Protein AF-A0A482WH79-F1 (afdb_monomer_lite)

Secondary structure (DSSP, 8-state):
---------TTTTEESSPP--SSS--S--GGGTS------S--S---------------SSS-----HHHHHHHHHHHHHHHHHHHHHHHHHHHHHHHHHHHHHHHHHHHTTS-S-----SSPPGGG-------SSEEPEETTEEPPPPPTTS------TTS-TTS-SSSSSSTTSSS-------

InterPro domains:
  IPR026711 Protein male-specific lethal-1 [PTHR21656] (11-171)
  IPR029332 PEHE domain [PF15275] (44-161)
  IPR029332 PEHE domain [PS52052] (43-161)
  IPR029332 PEHE domain [SM01300] (44-161)

Organism: Laodelphax striatellus (NCBI:txid195883)

Radius of gyration: 34.32 Å; chains: 1; bounding box: 75×82×82 Å

pLDDT: mean 73.8, std 18.71, range [35.62, 98.44]

Structure (mmCIF, N/CA/C/O backbone):
data_AF-A0A482WH79-F1
#
_entry.id   AF-A0A482WH79-F1
#
loop_
_atom_site.group_PDB
_atom_site.id
_atom_site.type_symbol
_atom_site.label_atom_id
_atom_site.label_alt_id
_atom_site.label_comp_id
_atom_site.label_asym_id
_atom_site.label_entity_id
_atom_site.label_seq_id
_atom_site.pdbx_PDB_ins_code
_atom_site.Cartn_x
_atom_site.Cartn_y
_atom_site.Cartn_z
_atom_site.occupancy
_atom_site.B_iso_or_equiv
_atom_site.auth_seq_id
_atom_site.auth_comp_id
_atom_site.auth_asym_id
_atom_site.auth_atom_id
_atom_site.pdbx_PDB_model_num
ATOM 1 N N . MET A 1 1 ? -53.537 34.081 17.864 1.00 35.62 1 MET A N 1
ATOM 2 C CA . MET A 1 1 ? -52.293 33.843 17.105 1.00 35.62 1 MET A CA 1
ATOM 3 C C . MET A 1 1 ? -51.406 32.966 17.967 1.00 35.62 1 MET A C 1
ATOM 5 O O . MET A 1 1 ? -50.878 33.457 18.953 1.00 35.62 1 MET A O 1
ATOM 9 N N . HIS A 1 2 ? -51.367 31.663 17.688 1.00 36.38 2 HIS A N 1
ATOM 10 C CA . HIS A 1 2 ? -50.525 30.719 18.423 1.00 36.38 2 HIS A CA 1
ATOM 11 C C . HIS A 1 2 ? -49.253 30.481 17.613 1.00 36.38 2 HIS A C 1
ATOM 13 O O . HIS A 1 2 ? -49.300 29.906 16.531 1.00 36.38 2 HIS A O 1
ATOM 19 N N . GLU A 1 3 ? -48.136 30.979 18.133 1.00 40.16 3 GLU A N 1
ATOM 20 C CA . GLU A 1 3 ? -46.790 30.734 17.626 1.00 40.16 3 GLU A CA 1
ATOM 21 C C . GLU A 1 3 ? -46.415 29.277 17.950 1.00 40.16 3 GLU A C 1
ATOM 23 O O . GLU A 1 3 ? -46.066 28.943 19.084 1.00 40.16 3 GLU A O 1
ATOM 28 N N . THR A 1 4 ? -46.532 28.368 16.982 1.00 43.28 4 THR A N 1
ATOM 29 C CA . THR A 1 4 ? -45.994 27.009 17.116 1.00 43.28 4 THR A CA 1
ATOM 30 C C . THR A 1 4 ? -44.478 27.064 16.972 1.00 43.28 4 THR A C 1
ATOM 32 O O . THR A 1 4 ? -43.945 27.185 15.867 1.00 43.28 4 THR A O 1
ATOM 35 N N . ARG A 1 5 ? -43.784 26.970 18.109 1.00 42.00 5 ARG A N 1
ATOM 36 C CA . ARG A 1 5 ? -42.343 26.716 18.204 1.00 42.00 5 ARG A CA 1
ATOM 37 C C . ARG A 1 5 ? -42.019 25.467 17.377 1.00 42.00 5 ARG A C 1
ATOM 39 O O . ARG A 1 5 ? -42.380 24.367 17.774 1.00 42.00 5 ARG A O 1
ATOM 46 N N . ARG A 1 6 ? -41.369 25.639 16.219 1.00 42.94 6 ARG A N 1
ATOM 47 C CA . ARG A 1 6 ? -40.832 24.527 15.420 1.00 42.94 6 ARG A CA 1
ATOM 48 C C . ARG A 1 6 ? -39.847 23.748 16.289 1.00 42.94 6 ARG A C 1
ATOM 50 O O . ARG A 1 6 ? -38.748 24.232 16.557 1.00 42.94 6 ARG A O 1
ATOM 57 N N . GLU A 1 7 ? -40.241 22.561 16.732 1.00 48.84 7 GLU A N 1
ATOM 58 C CA . GLU A 1 7 ? -39.299 21.543 17.178 1.00 48.84 7 GLU A CA 1
ATOM 59 C C . GLU A 1 7 ? -38.424 21.202 15.972 1.00 48.84 7 GLU A C 1
ATOM 61 O O . GLU A 1 7 ? -38.888 20.648 14.978 1.00 48.84 7 GLU A O 1
ATOM 66 N N . GLN A 1 8 ? -37.169 21.646 15.999 1.00 51.12 8 GLN A N 1
ATOM 67 C CA . GLN A 1 8 ? -36.199 21.248 14.991 1.00 51.12 8 GLN A CA 1
ATOM 68 C C . GLN A 1 8 ? -36.038 19.728 15.097 1.00 51.12 8 GLN A C 1
ATOM 70 O O . GLN A 1 8 ? -35.686 19.212 16.156 1.00 51.12 8 GLN A O 1
ATOM 75 N N . SER A 1 9 ? -36.355 19.022 14.015 1.00 56.81 9 SER A N 1
ATOM 76 C CA . SER A 1 9 ? -36.262 17.571 13.878 1.00 56.81 9 SER A CA 1
ATOM 77 C C . SER A 1 9 ? -34.827 17.104 14.138 1.00 56.81 9 SER A C 1
ATOM 79 O O . SER A 1 9 ? -33.975 17.199 13.255 1.00 56.81 9 SER A O 1
ATOM 81 N N . LYS A 1 10 ? -34.553 16.616 15.354 1.00 60.09 10 LYS A N 1
ATOM 82 C CA . LYS A 1 10 ? -33.213 16.206 15.818 1.00 60.09 10 LYS A CA 1
ATOM 83 C C . LYS A 1 10 ? -32.644 14.972 15.098 1.00 60.09 10 LYS A C 1
ATOM 85 O O . LYS A 1 10 ? -31.450 14.698 15.206 1.00 60.09 10 LYS A O 1
ATOM 90 N N . ASP A 1 11 ? -33.470 14.291 14.305 1.00 70.12 11 ASP A N 1
ATOM 91 C CA . ASP A 1 11 ? -33.188 12.951 13.788 1.00 70.12 11 ASP A CA 1
ATOM 92 C C . ASP A 1 11 ? -33.274 12.844 12.260 1.00 70.12 11 ASP A C 1
ATOM 94 O O . ASP A 1 11 ? -33.560 11.782 11.726 1.00 70.12 11 ASP A O 1
ATOM 98 N N . ILE A 1 12 ? -32.985 13.919 11.516 1.00 81.06 12 ILE A N 1
ATOM 99 C CA . ILE A 1 12 ? -32.981 13.870 10.036 1.00 81.06 12 ILE A CA 1
ATOM 100 C C . ILE A 1 12 ? -31.940 12.893 9.458 1.00 81.06 12 ILE A C 1
ATOM 102 O O . ILE A 1 12 ? -32.063 12.447 8.323 1.00 81.06 12 ILE A O 1
ATOM 106 N N . LEU A 1 13 ? -30.905 12.569 10.239 1.00 86.12 13 LEU A N 1
ATOM 107 C CA . LEU A 1 13 ? -29.859 11.610 9.875 1.00 86.12 13 LEU A CA 1
ATOM 108 C C . LEU A 1 13 ? -30.093 10.220 10.476 1.00 86.12 13 LEU A C 1
ATOM 110 O O . LEU A 1 13 ? -29.175 9.402 10.482 1.00 86.12 13 LEU A O 1
ATOM 114 N N . LEU A 1 14 ? -31.304 9.949 10.960 1.00 88.25 14 LEU A N 1
ATOM 115 C CA . LEU A 1 14 ? -31.755 8.625 11.362 1.00 88.25 14 LEU A CA 1
ATOM 116 C C . LEU A 1 14 ? -33.023 8.259 10.577 1.00 88.25 14 LEU A C 1
ATOM 118 O O . LEU A 1 14 ? -33.814 9.118 10.198 1.00 88.25 14 LEU A O 1
ATOM 122 N N . THR A 1 15 ? -33.226 6.975 10.325 1.00 85.44 15 THR A N 1
ATOM 123 C CA . THR A 1 15 ? -34.383 6.441 9.609 1.00 85.44 15 THR A CA 1
ATOM 124 C C . THR A 1 15 ? -34.861 5.162 10.280 1.00 85.44 15 THR A C 1
ATOM 126 O O . THR A 1 15 ? -34.066 4.356 10.750 1.00 85.44 15 THR A O 1
ATOM 129 N N . ASN A 1 16 ? -36.171 4.957 10.337 1.00 84.44 16 ASN A N 1
ATOM 130 C CA . ASN A 1 16 ? -36.778 3.688 10.745 1.00 84.44 16 ASN A CA 1
ATOM 131 C C . ASN A 1 16 ? -36.981 2.729 9.557 1.00 84.44 16 ASN A C 1
ATOM 133 O O . ASN A 1 16 ? -37.528 1.644 9.727 1.00 84.44 16 ASN A O 1
ATOM 137 N N . VAL A 1 17 ? -36.569 3.137 8.354 1.00 80.94 17 VAL A N 1
ATOM 138 C CA . VAL A 1 17 ? -36.636 2.329 7.137 1.00 80.94 17 VAL A CA 1
ATOM 139 C C . VAL A 1 17 ? -35.305 1.618 6.943 1.00 80.94 17 VAL A C 1
ATOM 141 O O . VAL A 1 17 ? -34.250 2.253 6.909 1.00 80.94 17 VAL A O 1
ATOM 144 N N . GLN A 1 18 ? -35.359 0.297 6.799 1.00 78.75 18 GLN A N 1
ATOM 145 C CA . GLN A 1 18 ? -34.190 -0.516 6.497 1.00 78.75 18 GLN A CA 1
ATOM 146 C C . GLN A 1 18 ? -33.614 -0.145 5.128 1.00 78.75 18 GLN A C 1
ATOM 148 O O . GLN A 1 18 ? -34.350 0.005 4.152 1.00 78.75 18 GLN A O 1
ATOM 153 N N . TYR A 1 19 ? -32.288 -0.016 5.040 1.00 74.06 19 TYR A N 1
ATOM 154 C CA . TYR A 1 19 ? -31.640 0.085 3.737 1.00 74.06 19 TYR A CA 1
ATOM 155 C C . TYR A 1 19 ? -31.878 -1.183 2.948 1.00 74.06 19 TYR A C 1
ATOM 157 O O . TYR A 1 19 ? -31.727 -2.284 3.473 1.00 74.06 19 TYR A O 1
ATOM 165 N N . TYR A 1 20 ? -32.175 -1.020 1.667 1.00 67.94 20 TYR A N 1
ATOM 166 C CA . TYR A 1 20 ? -32.155 -2.136 0.746 1.00 67.94 20 TYR A CA 1
ATOM 167 C C . TYR A 1 20 ? -30.739 -2.721 0.710 1.00 67.94 20 TYR A C 1
ATOM 169 O O . TYR A 1 20 ? -29.809 -2.124 0.163 1.00 67.94 20 TYR A O 1
ATOM 177 N N . THR A 1 21 ? -30.567 -3.878 1.336 1.00 59.28 21 THR A N 1
ATOM 178 C CA . THR A 1 21 ? -29.340 -4.663 1.278 1.00 59.28 21 THR A CA 1
ATOM 179 C C . THR A 1 21 ? -29.609 -5.881 0.412 1.00 59.28 21 THR A C 1
ATOM 181 O O . THR A 1 21 ? -30.428 -6.721 0.763 1.00 59.28 21 THR A O 1
ATOM 184 N N . THR A 1 22 ? -28.879 -6.025 -0.696 1.00 54.88 22 THR A N 1
ATOM 185 C CA . THR A 1 22 ? -28.926 -7.225 -1.558 1.00 54.88 22 THR A CA 1
ATOM 186 C C . THR A 1 22 ? -28.347 -8.472 -0.883 1.00 54.88 22 THR A C 1
ATOM 188 O O . THR A 1 22 ? -28.256 -9.531 -1.494 1.00 54.88 22 THR A O 1
ATOM 191 N N . VAL A 1 23 ? -27.896 -8.346 0.365 1.00 51.25 23 VAL A N 1
ATOM 192 C CA . VAL A 1 23 ? -27.362 -9.432 1.177 1.00 51.25 23 VAL A CA 1
ATOM 193 C C . VAL A 1 23 ? -28.430 -9.874 2.173 1.00 51.25 23 VAL A C 1
ATOM 195 O O . VAL A 1 23 ? -28.680 -9.194 3.163 1.00 51.25 23 VAL A O 1
ATOM 198 N N . GLY A 1 24 ? -29.053 -11.021 1.891 1.00 51.12 24 GLY A N 1
ATOM 199 C CA . GLY A 1 24 ? -29.861 -11.768 2.862 1.00 51.12 24 GLY A CA 1
ATOM 200 C C . GLY A 1 24 ? -31.383 -11.713 2.712 1.00 51.12 24 GLY A C 1
ATOM 201 O O . GLY A 1 24 ? -32.052 -12.309 3.545 1.00 51.12 24 GLY A O 1
ATOM 202 N N . ASN A 1 25 ? -31.939 -11.060 1.685 1.00 49.12 25 ASN A N 1
ATOM 203 C CA . ASN A 1 25 ? -33.377 -11.133 1.403 1.00 49.12 25 ASN A CA 1
ATOM 204 C C . ASN A 1 25 ? -33.614 -12.062 0.203 1.00 49.12 25 ASN A C 1
ATOM 206 O O . ASN A 1 25 ? -33.412 -11.664 -0.941 1.00 49.12 25 ASN A O 1
ATOM 210 N N . GLU A 1 26 ? -33.983 -13.317 0.465 1.00 55.66 26 GLU A N 1
ATOM 211 C CA . GLU A 1 26 ? -34.270 -14.307 -0.588 1.00 55.66 26 GLU A CA 1
ATOM 212 C C . GLU A 1 26 ? -35.655 -14.106 -1.234 1.00 55.66 26 GLU A C 1
ATOM 214 O O . GLU A 1 26 ? -35.917 -14.671 -2.293 1.00 55.66 26 GLU A O 1
ATOM 219 N N . GLU A 1 27 ? -36.531 -13.281 -0.646 1.00 54.06 27 GLU A N 1
ATOM 220 C CA . GLU A 1 27 ? -37.962 -13.269 -0.997 1.00 54.06 27 GLU A CA 1
ATOM 221 C C . GLU A 1 27 ? -38.449 -12.063 -1.816 1.00 54.06 27 GLU A C 1
ATOM 223 O O . GLU A 1 27 ? -39.557 -12.106 -2.337 1.00 54.06 27 GLU A O 1
ATOM 228 N N . GLU A 1 28 ? -37.631 -11.032 -2.045 1.00 51.69 28 GLU A N 1
ATOM 229 C CA . GLU A 1 28 ? -37.988 -9.954 -2.983 1.00 51.69 28 GLU A CA 1
ATOM 230 C C . GLU A 1 28 ? -36.844 -9.669 -3.954 1.00 51.69 28 GLU A C 1
ATOM 232 O O . GLU A 1 28 ? -36.061 -8.726 -3.820 1.00 51.69 28 GLU A O 1
ATOM 237 N N . ASN A 1 29 ? -36.750 -10.526 -4.970 1.00 48.94 29 ASN A N 1
ATOM 238 C CA . ASN A 1 29 ? -35.902 -10.295 -6.127 1.00 48.94 29 ASN A CA 1
ATOM 239 C C . ASN A 1 29 ? -36.525 -9.171 -6.976 1.00 48.94 29 ASN A C 1
ATOM 241 O O . ASN A 1 29 ? -37.343 -9.406 -7.861 1.00 48.94 29 ASN A O 1
ATOM 245 N N . ILE A 1 30 ? -36.119 -7.922 -6.722 1.00 50.97 30 ILE A N 1
ATOM 246 C CA . ILE A 1 30 ? -36.500 -6.742 -7.531 1.00 50.97 30 ILE A CA 1
ATOM 247 C C . ILE A 1 30 ? -36.135 -6.926 -9.025 1.00 50.97 30 ILE A C 1
ATOM 249 O O . ILE A 1 30 ? -36.662 -6.235 -9.896 1.00 50.97 30 ILE A O 1
ATOM 253 N N . LEU A 1 31 ? -35.278 -7.900 -9.344 1.00 50.44 31 LEU A N 1
ATOM 254 C CA . LEU A 1 31 ? -34.952 -8.323 -10.706 1.00 50.44 31 LEU A CA 1
ATOM 255 C C . LEU A 1 31 ? -36.156 -8.821 -11.525 1.00 50.44 31 LEU A C 1
ATOM 257 O O . LEU A 1 31 ? -36.069 -8.766 -12.747 1.00 50.44 31 LEU A O 1
ATOM 261 N N . ASP A 1 32 ? -37.266 -9.231 -10.903 1.00 52.94 32 ASP A N 1
ATOM 262 C CA . ASP A 1 32 ? -38.449 -9.711 -11.638 1.00 52.94 32 ASP A CA 1
ATOM 263 C C . ASP A 1 32 ? -39.439 -8.588 -12.020 1.00 52.94 32 ASP A C 1
ATOM 265 O O . ASP A 1 32 ? -40.310 -8.792 -12.866 1.00 52.94 32 ASP A O 1
ATOM 269 N N . LEU A 1 33 ? -39.317 -7.391 -11.426 1.00 53.25 33 LEU A N 1
ATOM 270 C CA . LEU A 1 33 ? -40.192 -6.231 -11.697 1.00 53.25 33 LEU A CA 1
ATOM 271 C C . LEU A 1 33 ? -39.536 -5.156 -12.569 1.00 53.25 33 LEU A C 1
ATOM 273 O O . LEU A 1 33 ? -40.217 -4.274 -13.095 1.00 53.25 33 LEU A O 1
ATOM 277 N N . ILE A 1 34 ? -38.218 -5.215 -12.725 1.00 55.22 34 ILE A N 1
ATOM 278 C CA . ILE A 1 34 ? -37.503 -4.406 -13.704 1.00 55.22 34 ILE A CA 1
ATOM 279 C C . ILE A 1 34 ? -37.518 -5.222 -14.989 1.00 55.22 34 ILE A C 1
ATOM 281 O O . ILE A 1 34 ? -37.073 -6.363 -14.982 1.00 55.22 34 ILE A O 1
ATOM 285 N N . ASP A 1 35 ? -38.020 -4.656 -16.085 1.00 56.06 35 ASP A N 1
ATOM 286 C CA . ASP A 1 35 ? -37.818 -5.215 -17.422 1.00 56.06 35 ASP A CA 1
ATOM 287 C C . ASP A 1 35 ? -36.303 -5.214 -17.674 1.00 56.06 35 ASP A C 1
ATOM 289 O O . ASP A 1 35 ? -35.719 -4.212 -18.095 1.00 56.06 35 ASP A O 1
ATOM 293 N N . VAL A 1 36 ? -35.634 -6.288 -17.237 1.00 49.28 36 VAL A N 1
ATOM 294 C CA . VAL A 1 36 ? -34.186 -6.432 -17.301 1.00 49.28 36 VAL A CA 1
ATOM 295 C C . VAL A 1 36 ? -33.861 -6.369 -18.784 1.00 49.28 36 VAL A C 1
ATOM 297 O O . VAL A 1 36 ? -34.247 -7.288 -19.515 1.00 49.28 36 VAL A O 1
ATOM 300 N N . PRO A 1 37 ? -33.163 -5.327 -19.278 1.00 49.72 37 PRO A N 1
ATOM 301 C CA . PRO A 1 37 ? -32.693 -5.360 -20.647 1.00 49.72 37 PRO A CA 1
ATOM 302 C C . PRO A 1 37 ? -31.809 -6.589 -20.710 1.00 49.72 37 PRO A C 1
ATOM 304 O O . PRO A 1 37 ? -30.823 -6.644 -19.985 1.00 49.72 37 PRO A O 1
ATOM 307 N N . LYS A 1 38 ? -32.226 -7.598 -21.482 1.00 48.03 38 LYS A N 1
ATOM 308 C CA . LYS A 1 38 ? -31.563 -8.896 -21.613 1.00 48.03 38 LYS A CA 1
ATOM 309 C C . LYS A 1 38 ? -30.061 -8.658 -21.725 1.00 48.03 38 LYS A C 1
ATOM 311 O O . LYS A 1 38 ? -29.568 -8.286 -22.791 1.00 48.03 38 LYS A O 1
ATOM 316 N N . VAL A 1 39 ? -29.355 -8.774 -20.597 1.00 51.00 39 VAL A N 1
ATOM 317 C CA . VAL A 1 39 ? -27.934 -8.455 -20.537 1.00 51.00 39 VAL A CA 1
ATOM 318 C C . VAL A 1 39 ? -27.275 -9.653 -21.174 1.00 51.00 39 VAL A C 1
ATOM 320 O O . VAL A 1 39 ? -27.054 -10.686 -20.544 1.00 51.00 39 VAL A O 1
ATOM 323 N N . ASN A 1 40 ? -27.068 -9.544 -22.479 1.00 51.03 40 ASN A N 1
ATOM 324 C CA . ASN A 1 40 ? -26.302 -10.491 -23.254 1.00 51.03 40 ASN A CA 1
ATOM 325 C C . ASN A 1 40 ? -24.875 -10.471 -22.692 1.00 51.03 40 ASN A C 1
ATOM 327 O O . ASN A 1 40 ? -24.074 -9.671 -23.145 1.00 51.03 40 ASN A O 1
ATOM 331 N N . GLY A 1 41 ? -24.605 -11.302 -21.680 1.00 52.19 41 GLY A N 1
ATOM 332 C CA . GLY A 1 41 ? -23.283 -11.657 -21.161 1.00 52.19 41 GLY A CA 1
ATOM 333 C C . GLY A 1 41 ? -22.360 -10.503 -20.745 1.00 52.19 41 GLY A C 1
ATOM 334 O O . GLY A 1 41 ? -21.836 -9.779 -21.577 1.00 52.19 41 GLY A O 1
ATOM 335 N N . CYS A 1 42 ? -22.016 -10.466 -19.456 1.00 50.47 42 CYS A N 1
ATOM 336 C CA . CYS A 1 42 ? -20.812 -9.810 -18.925 1.00 50.47 42 CYS A CA 1
ATOM 337 C C . CYS A 1 42 ? -20.744 -8.273 -19.009 1.00 50.47 42 CYS A C 1
ATOM 339 O O . CYS A 1 42 ? -20.138 -7.709 -19.912 1.00 50.47 42 CYS A O 1
ATOM 341 N N . VAL A 1 43 ? -21.187 -7.604 -17.939 1.00 58.97 43 VAL A N 1
ATOM 342 C CA . VAL A 1 43 ? -20.653 -6.285 -17.527 1.00 58.97 43 VAL A CA 1
ATOM 343 C C . VAL A 1 43 ? -19.730 -6.482 -16.317 1.00 58.97 43 VAL A C 1
ATOM 345 O O . VAL A 1 43 ? -19.888 -5.884 -15.260 1.00 58.97 43 VAL A O 1
ATOM 348 N N . LEU A 1 44 ? -18.796 -7.420 -16.438 1.00 61.31 44 LEU A N 1
ATOM 349 C CA . LEU A 1 44 ? -17.736 -7.655 -15.465 1.00 61.31 44 LEU A CA 1
ATOM 350 C C . LEU A 1 44 ? -16.457 -7.749 -16.290 1.00 61.31 44 LE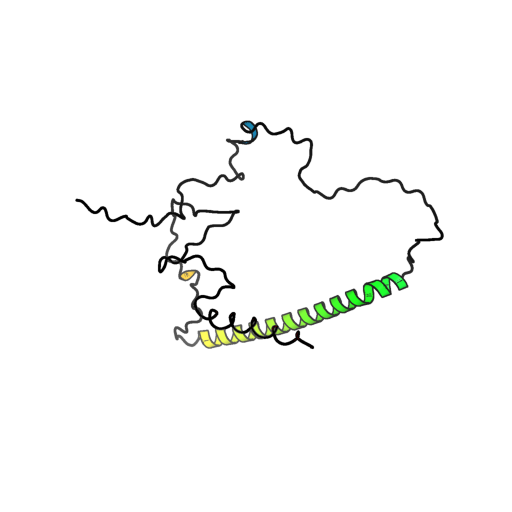U A C 1
ATOM 352 O O . LEU A 1 44 ? -16.266 -8.712 -17.031 1.00 61.31 44 LEU A O 1
ATOM 356 N N . GLU A 1 45 ? -15.633 -6.703 -16.215 1.00 73.69 45 GLU A N 1
ATOM 357 C CA . GLU A 1 45 ? -14.331 -6.595 -16.885 1.00 73.69 45 GLU A CA 1
ATOM 358 C C . GLU A 1 45 ? -13.343 -7.566 -16.222 1.00 73.69 45 GLU A C 1
ATOM 360 O O . GLU A 1 45 ? -12.438 -7.180 -15.480 1.00 73.69 45 GLU A O 1
ATOM 365 N N . VAL A 1 46 ? -13.572 -8.864 -16.419 1.00 80.06 46 VAL A N 1
ATOM 366 C CA . VAL A 1 46 ? -12.686 -9.924 -15.950 1.00 80.06 46 VAL A CA 1
ATOM 367 C C . VAL A 1 46 ? -11.656 -10.174 -17.048 1.00 80.06 46 VAL A C 1
ATOM 369 O O . VAL A 1 46 ? -12.038 -10.550 -18.161 1.00 80.06 46 VAL A O 1
ATOM 372 N N . PRO A 1 47 ? -10.350 -10.007 -16.771 1.00 88.44 47 PRO A N 1
ATOM 373 C CA . PRO A 1 47 ? -9.315 -10.367 -17.726 1.00 88.44 47 PRO A CA 1
ATOM 374 C C . PRO A 1 47 ? -9.474 -11.835 -18.134 1.00 88.44 47 PRO A C 1
ATOM 376 O O . PRO A 1 47 ? -9.472 -12.723 -17.283 1.00 88.44 47 PRO A O 1
ATOM 379 N N . CYS A 1 48 ? -9.600 -12.099 -19.433 1.00 83.62 48 CYS A N 1
ATOM 380 C CA . CYS A 1 48 ? -9.632 -13.455 -19.971 1.00 83.62 48 CYS A CA 1
ATOM 381 C C . CYS A 1 48 ? -8.411 -13.714 -20.859 1.00 83.62 48 CYS A C 1
ATOM 383 O O . CYS A 1 48 ? -7.863 -12.807 -21.490 1.00 83.62 48 CYS A O 1
ATOM 385 N N . TRP A 1 49 ? -7.979 -14.972 -20.921 1.00 89.19 49 TRP A N 1
ATOM 386 C CA . TRP A 1 49 ? -6.991 -15.434 -21.893 1.00 89.19 49 TRP A CA 1
ATOM 387 C C . TRP A 1 49 ? -7.678 -16.215 -23.014 1.00 89.19 49 TRP A C 1
ATOM 389 O O . TRP A 1 49 ? -8.742 -16.803 -22.830 1.00 89.19 49 TRP A O 1
ATOM 399 N N . ARG A 1 50 ? -7.050 -16.249 -24.193 1.00 90.88 50 ARG A N 1
ATOM 400 C CA . ARG A 1 50 ? -7.521 -17.021 -25.351 1.00 90.88 50 ARG A CA 1
ATOM 401 C C . ARG A 1 50 ? -6.371 -17.775 -25.996 1.00 90.88 50 ARG A C 1
ATOM 403 O O . ARG A 1 50 ? -5.244 -17.282 -26.023 1.00 90.88 50 ARG A O 1
ATOM 410 N N . GLN A 1 51 ? -6.667 -18.935 -26.571 1.00 91.31 51 GLN A N 1
ATOM 411 C CA . GLN A 1 51 ? -5.694 -19.667 -27.369 1.00 91.31 51 GLN A CA 1
ATOM 412 C C . GLN A 1 51 ? -5.458 -18.923 -28.688 1.00 91.31 51 GLN A C 1
ATOM 414 O O . GLN A 1 51 ? -6.386 -18.671 -29.456 1.00 91.31 51 GLN A O 1
ATOM 419 N N . ARG A 1 52 ? -4.202 -18.562 -28.947 1.00 89.38 52 ARG A N 1
ATOM 420 C CA . ARG A 1 52 ? -3.761 -17.973 -30.211 1.00 89.38 52 ARG A CA 1
ATOM 421 C C . ARG A 1 52 ? -2.586 -18.788 -30.723 1.00 89.38 52 ARG A C 1
ATOM 423 O O . ARG A 1 52 ? -1.589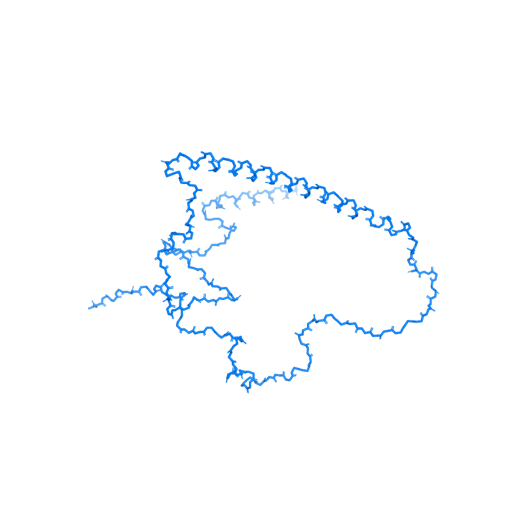 -18.939 -30.026 1.00 89.38 52 ARG A O 1
ATOM 430 N N . LEU A 1 53 ? -2.730 -19.331 -31.925 1.00 91.31 53 LEU A N 1
ATOM 431 C CA . LEU A 1 53 ? -1.654 -20.048 -32.596 1.00 91.31 53 LEU A CA 1
ATOM 432 C C . LEU A 1 53 ? -0.662 -19.027 -33.158 1.00 91.31 53 LEU A C 1
ATOM 434 O O . LEU A 1 53 ? -1.063 -18.069 -33.822 1.00 91.31 53 LEU A O 1
ATOM 438 N N . PHE A 1 54 ? 0.620 -19.233 -32.871 1.00 84.69 54 PHE A N 1
ATOM 439 C CA . PHE A 1 54 ? 1.718 -18.447 -33.419 1.00 84.69 54 PHE A CA 1
ATOM 440 C C . PHE A 1 54 ? 2.610 -19.363 -34.248 1.00 84.69 54 PHE A C 1
ATOM 442 O O . PHE A 1 54 ? 3.043 -20.413 -33.777 1.00 84.69 54 PHE A O 1
ATOM 449 N N . SER A 1 55 ? 2.885 -18.954 -35.481 1.00 87.44 55 SER A N 1
ATOM 450 C CA . SER A 1 55 ? 3.895 -19.591 -36.321 1.00 87.44 55 SER A CA 1
ATOM 451 C C . SER A 1 55 ? 5.262 -19.004 -35.976 1.00 87.44 55 SER A C 1
ATOM 453 O O . SER A 1 55 ? 5.371 -17.796 -35.771 1.00 87.44 55 SER A O 1
ATOM 455 N N . SER A 1 56 ? 6.307 -19.834 -35.918 1.00 80.25 56 SER A N 1
ATOM 456 C CA . SER A 1 56 ? 7.678 -19.334 -35.770 1.00 80.25 56 SER A CA 1
ATOM 457 C C . SER A 1 56 ? 8.042 -18.525 -37.018 1.00 80.25 56 SER A C 1
ATOM 459 O O . SER A 1 56 ? 8.157 -19.079 -38.109 1.00 80.25 56 SER A O 1
ATOM 461 N N . CYS A 1 57 ? 8.170 -17.209 -36.875 1.00 71.44 57 CYS A N 1
ATOM 462 C CA . CYS A 1 57 ? 8.656 -16.324 -37.924 1.00 71.44 57 CYS A CA 1
ATOM 463 C C . CYS A 1 57 ? 9.864 -15.555 -37.388 1.00 71.44 57 CYS A C 1
ATOM 465 O O . CYS A 1 57 ? 9.745 -14.768 -36.452 1.00 71.44 57 CYS A O 1
ATOM 467 N N . TYR A 1 58 ? 11.035 -15.806 -37.970 1.00 73.19 58 TYR A N 1
ATOM 468 C CA . TYR A 1 58 ? 12.222 -14.999 -37.722 1.00 73.19 58 TYR A CA 1
ATOM 469 C C . TYR A 1 58 ? 12.145 -13.732 -38.582 1.00 73.19 58 TYR A C 1
ATOM 471 O O . TYR A 1 58 ? 12.066 -13.827 -39.808 1.00 73.19 58 TYR A O 1
ATOM 479 N N . THR A 1 59 ? 12.154 -12.555 -37.953 1.00 73.06 59 THR A N 1
ATOM 480 C CA . THR A 1 59 ? 12.244 -11.258 -38.637 1.00 73.06 59 THR A CA 1
ATOM 481 C C . THR A 1 59 ? 13.535 -10.552 -38.232 1.00 73.06 59 THR A C 1
ATOM 483 O O . THR A 1 59 ? 13.879 -10.477 -37.052 1.00 73.06 59 THR A O 1
ATOM 486 N N . MET A 1 60 ? 14.261 -10.027 -39.223 1.00 67.00 60 MET A N 1
ATOM 487 C CA . MET A 1 60 ? 15.538 -9.327 -39.012 1.00 67.00 60 MET A 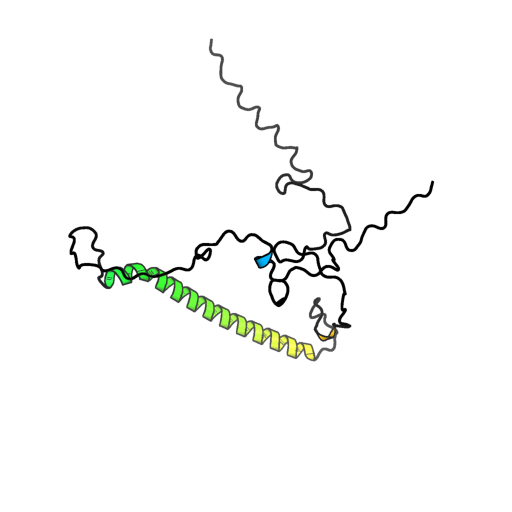CA 1
ATOM 488 C C . MET A 1 60 ? 15.384 -8.021 -38.218 1.00 67.00 60 MET A C 1
ATOM 490 O O . MET A 1 60 ? 16.333 -7.566 -37.588 1.00 67.00 60 MET A O 1
ATOM 494 N N . GLU A 1 61 ? 14.186 -7.437 -38.218 1.00 76.81 61 GLU A N 1
ATOM 495 C CA . GLU A 1 61 ? 13.841 -6.237 -37.461 1.00 76.81 61 GLU A CA 1
ATOM 496 C C . GLU A 1 61 ? 12.843 -6.581 -36.346 1.00 76.81 61 GLU A C 1
ATOM 498 O O . GLU A 1 61 ? 11.957 -7.421 -36.523 1.00 76.81 61 GLU A O 1
ATOM 503 N N . GLY A 1 62 ? 12.996 -5.936 -35.186 1.00 74.31 62 GLY A N 1
ATOM 504 C CA . GLY A 1 62 ? 12.058 -6.050 -34.063 1.00 74.31 62 GLY A CA 1
ATOM 505 C C . GLY A 1 62 ? 12.270 -7.237 -33.117 1.00 74.31 62 GLY A C 1
ATOM 506 O O . GLY A 1 62 ? 11.531 -7.354 -32.143 1.00 74.31 62 GLY A O 1
ATOM 507 N N . THR A 1 63 ? 13.276 -8.088 -33.344 1.00 81.69 63 THR A N 1
ATOM 508 C CA . THR A 1 63 ? 13.624 -9.147 -32.384 1.00 81.69 63 THR A CA 1
ATOM 509 C C . THR A 1 63 ? 14.331 -8.527 -31.179 1.00 81.69 63 THR A C 1
ATOM 511 O O . THR A 1 63 ? 15.425 -7.973 -31.302 1.00 81.69 63 THR A O 1
ATOM 514 N N . GLU A 1 64 ? 13.702 -8.592 -30.005 1.00 88.69 64 GLU A N 1
ATOM 515 C CA . GLU A 1 64 ? 14.338 -8.143 -28.771 1.00 88.69 64 GLU A CA 1
ATOM 516 C C . GLU A 1 64 ? 15.517 -9.049 -28.398 1.00 88.69 64 GLU A C 1
ATOM 518 O O . GLU A 1 64 ? 15.519 -10.255 -28.649 1.00 88.69 64 GLU A O 1
ATOM 523 N N . ASN A 1 65 ? 16.546 -8.465 -27.787 1.00 88.50 65 ASN A N 1
ATOM 524 C CA . ASN A 1 65 ? 17.663 -9.249 -27.290 1.00 88.50 65 ASN A CA 1
ATOM 525 C C . ASN A 1 65 ? 17.249 -9.963 -25.994 1.00 88.50 65 ASN A C 1
ATOM 527 O O . ASN A 1 65 ? 17.034 -9.322 -24.963 1.00 88.50 65 ASN A O 1
ATOM 531 N N . LEU A 1 66 ? 17.160 -11.291 -26.070 1.00 90.56 66 LEU A N 1
ATOM 532 C CA . LEU A 1 66 ? 16.791 -12.177 -24.966 1.00 90.56 66 LEU A CA 1
ATOM 533 C C . LEU A 1 66 ? 18.001 -12.671 -24.155 1.00 90.56 66 LEU A C 1
ATOM 535 O O . LEU A 1 66 ? 17.865 -13.601 -23.362 1.00 90.56 66 LEU A O 1
ATOM 539 N N . SER A 1 67 ? 19.190 -12.087 -24.346 1.00 94.31 67 SER A N 1
ATOM 540 C CA . SER A 1 67 ? 20.362 -12.464 -23.562 1.00 94.31 67 SER A CA 1
ATOM 541 C C . SER A 1 67 ? 20.205 -12.078 -22.093 1.00 94.31 67 SER A C 1
ATOM 543 O O . SER A 1 67 ? 19.617 -11.056 -21.730 1.00 94.31 67 SER A O 1
ATOM 545 N N . GLU A 1 68 ? 20.786 -12.901 -21.231 1.00 94.50 68 GLU A N 1
ATOM 546 C CA . GLU A 1 68 ? 20.715 -12.749 -19.785 1.00 94.50 68 GLU A CA 1
ATOM 547 C C . GLU A 1 68 ? 21.253 -11.385 -19.304 1.00 94.50 68 GLU A C 1
ATOM 549 O O . GLU A 1 68 ? 20.666 -10.757 -18.422 1.00 94.50 68 GLU A O 1
ATOM 554 N N . ASP A 1 69 ? 22.292 -10.845 -19.947 1.00 96.25 69 ASP A N 1
ATOM 555 C CA . ASP A 1 69 ? 22.848 -9.520 -19.638 1.00 96.25 69 ASP A CA 1
ATOM 556 C C . ASP A 1 69 ? 21.841 -8.373 -19.814 1.00 96.25 69 ASP A C 1
ATOM 558 O O . ASP A 1 69 ? 21.888 -7.376 -19.084 1.00 96.25 69 ASP A O 1
ATOM 562 N N . VAL A 1 70 ? 20.929 -8.481 -20.786 1.00 95.75 70 VAL A N 1
ATOM 563 C CA . VAL A 1 70 ? 19.904 -7.456 -21.035 1.00 95.75 70 VAL A CA 1
ATOM 564 C C . VAL A 1 70 ? 18.894 -7.435 -19.894 1.00 95.75 70 VAL A C 1
ATOM 566 O O . VAL A 1 70 ? 18.548 -6.358 -19.401 1.00 95.75 70 VAL A O 1
ATOM 569 N N . PHE A 1 71 ? 18.470 -8.609 -19.420 1.00 96.50 71 PHE A N 1
ATOM 570 C CA . PHE A 1 71 ? 17.589 -8.723 -18.258 1.00 96.50 71 PHE A CA 1
ATOM 571 C C . PHE A 1 71 ? 18.275 -8.246 -16.978 1.00 96.50 71 PHE A C 1
ATOM 573 O O . PHE A 1 71 ? 17.680 -7.467 -16.232 1.00 96.50 71 PHE A O 1
ATOM 580 N N . HIS A 1 72 ? 19.542 -8.614 -16.766 1.00 96.75 72 HIS A N 1
ATOM 581 C CA . HIS A 1 72 ? 20.332 -8.119 -15.638 1.00 96.75 72 HIS A CA 1
ATOM 582 C C . HIS A 1 72 ? 20.392 -6.592 -15.615 1.00 96.75 72 HIS A C 1
ATOM 584 O O . HIS A 1 72 ? 20.074 -5.976 -14.598 1.00 96.75 72 HIS A O 1
ATOM 590 N N . LYS A 1 73 ? 20.720 -5.953 -16.744 1.00 96.56 73 LYS A N 1
ATOM 591 C CA . LYS A 1 73 ? 20.761 -4.484 -16.841 1.00 96.56 73 LYS A CA 1
ATOM 592 C C . LYS A 1 73 ? 19.394 -3.848 -16.598 1.00 96.56 73 LYS A C 1
ATOM 594 O O . LYS A 1 73 ? 19.312 -2.843 -15.892 1.00 96.56 73 LYS A O 1
ATOM 599 N N . ARG A 1 74 ? 18.324 -4.432 -17.148 1.00 96.44 74 ARG A N 1
ATOM 600 C CA . ARG A 1 74 ? 16.947 -3.942 -16.972 1.00 96.44 74 ARG A CA 1
ATOM 601 C C . ARG A 1 74 ? 16.499 -4.018 -15.508 1.00 96.44 74 ARG A C 1
ATOM 603 O O . ARG A 1 74 ? 15.815 -3.112 -15.039 1.00 96.44 74 ARG A O 1
ATOM 610 N N . HIS A 1 75 ? 16.892 -5.068 -14.786 1.00 98.06 75 HIS A N 1
ATOM 611 C CA . HIS A 1 75 ? 16.426 -5.332 -13.420 1.00 98.06 75 HIS A CA 1
ATOM 612 C C . HIS A 1 75 ? 17.365 -4.835 -12.311 1.00 98.06 75 HIS A C 1
ATOM 614 O O . HIS A 1 75 ? 16.904 -4.667 -11.183 1.00 98.06 75 HIS A O 1
ATOM 620 N N . ALA A 1 76 ? 18.630 -4.520 -12.606 1.00 97.75 76 ALA A N 1
ATOM 621 C CA . ALA A 1 76 ? 19.633 -4.149 -11.600 1.00 97.75 76 ALA A CA 1
ATOM 622 C C . ALA A 1 76 ? 19.169 -3.031 -10.649 1.00 97.75 76 ALA A C 1
ATOM 624 O O . ALA A 1 76 ? 19.352 -3.117 -9.435 1.00 97.75 76 ALA A O 1
ATOM 625 N N . ARG A 1 77 ? 18.524 -1.983 -11.180 1.00 97.94 77 ARG A N 1
ATOM 626 C CA . ARG A 1 77 ? 18.018 -0.875 -10.355 1.00 97.94 77 ARG A CA 1
ATOM 627 C C . ARG A 1 77 ? 16.896 -1.322 -9.414 1.00 97.94 77 ARG A C 1
ATOM 629 O O . ARG A 1 77 ? 16.934 -0.988 -8.233 1.00 97.94 77 ARG A O 1
ATOM 636 N N . LEU A 1 78 ? 15.922 -2.074 -9.929 1.00 97.88 78 LEU A N 1
ATOM 637 C CA . LEU A 1 78 ? 14.776 -2.555 -9.150 1.00 97.88 78 LEU A CA 1
ATOM 638 C C . LEU A 1 78 ? 15.237 -3.475 -8.019 1.00 97.88 78 LEU A C 1
ATOM 640 O O . LEU A 1 78 ? 14.805 -3.321 -6.877 1.00 97.88 78 LEU A O 1
ATOM 644 N N . GLU A 1 79 ? 16.184 -4.360 -8.318 1.00 98.06 79 GLU A N 1
ATOM 645 C CA . GLU A 1 79 ? 16.784 -5.252 -7.334 1.00 98.06 79 GLU A CA 1
ATOM 646 C C . GLU A 1 79 ? 17.500 -4.474 -6.216 1.00 98.06 79 GLU A C 1
ATOM 648 O O . GLU A 1 79 ? 17.317 -4.761 -5.028 1.00 98.06 79 GLU A O 1
ATOM 653 N N . ILE A 1 80 ? 18.303 -3.464 -6.569 1.00 98.00 80 ILE A N 1
ATOM 654 C CA . ILE A 1 80 ? 18.992 -2.609 -5.590 1.00 98.00 80 ILE A CA 1
ATOM 655 C C . ILE A 1 80 ? 17.980 -1.869 -4.709 1.00 98.00 80 ILE A C 1
ATOM 657 O O . ILE A 1 80 ? 18.153 -1.829 -3.484 1.00 98.00 80 ILE A O 1
ATOM 661 N N . ASP A 1 81 ? 16.925 -1.316 -5.305 1.00 98.25 81 ASP A N 1
ATOM 662 C CA . ASP A 1 81 ? 15.885 -0.583 -4.584 1.00 98.25 81 ASP A CA 1
ATOM 663 C C . ASP A 1 81 ? 15.125 -1.495 -3.609 1.00 98.25 81 ASP A C 1
ATOM 665 O O . ASP A 1 81 ? 14.890 -1.114 -2.457 1.00 98.25 81 ASP A O 1
ATOM 669 N N . GLU A 1 82 ? 14.804 -2.726 -4.010 1.00 98.38 82 GLU A N 1
ATOM 670 C CA . GLU A 1 82 ? 14.214 -3.730 -3.119 1.00 98.38 82 GLU A CA 1
ATOM 671 C C . GLU A 1 82 ? 15.158 -4.133 -1.985 1.00 98.38 82 GLU A C 1
ATOM 673 O O . GLU A 1 82 ? 14.747 -4.170 -0.821 1.00 98.38 82 GLU A O 1
ATOM 678 N N . ARG A 1 83 ? 16.439 -4.390 -2.284 1.00 98.19 83 ARG A N 1
ATOM 679 C CA . ARG A 1 83 ? 17.454 -4.699 -1.261 1.00 98.19 83 ARG A CA 1
ATOM 680 C C . ARG A 1 83 ? 17.604 -3.549 -0.261 1.00 98.19 83 ARG A C 1
ATOM 682 O O . ARG A 1 83 ? 17.767 -3.795 0.936 1.00 98.19 83 ARG A O 1
ATOM 689 N N . ARG A 1 84 ? 17.543 -2.294 -0.722 1.00 98.31 84 ARG A N 1
ATOM 690 C CA . ARG A 1 84 ? 17.591 -1.104 0.141 1.00 98.31 84 ARG A CA 1
ATOM 691 C C . ARG A 1 84 ? 16.353 -1.007 1.030 1.00 98.31 84 ARG A C 1
ATOM 693 O O . ARG A 1 84 ? 16.518 -0.821 2.235 1.00 98.31 84 ARG A O 1
ATOM 700 N N . ARG A 1 85 ? 15.151 -1.182 0.468 1.00 98.38 85 ARG A N 1
ATOM 701 C CA . ARG A 1 85 ? 13.889 -1.201 1.230 1.00 98.38 85 ARG A CA 1
ATOM 702 C C . ARG A 1 85 ? 13.900 -2.284 2.308 1.00 98.38 85 ARG A C 1
ATOM 704 O O . ARG A 1 85 ? 13.690 -1.968 3.472 1.00 98.38 85 ARG A O 1
ATOM 711 N N . LYS A 1 86 ? 14.305 -3.512 1.964 1.00 98.44 86 LYS A N 1
ATOM 712 C CA . LYS A 1 86 ? 14.436 -4.620 2.929 1.00 98.44 86 LYS A CA 1
ATOM 713 C C . LYS A 1 86 ? 15.356 -4.277 4.105 1.00 98.44 86 LYS A C 1
ATOM 715 O O . LYS A 1 86 ? 15.010 -4.547 5.250 1.00 98.44 86 LYS A O 1
ATOM 720 N N . ARG A 1 87 ? 16.520 -3.663 3.852 1.00 98.25 87 ARG A N 1
ATOM 721 C CA . ARG A 1 87 ? 17.431 -3.227 4.931 1.00 98.25 87 ARG A CA 1
ATOM 722 C C . ARG A 1 87 ? 16.800 -2.160 5.825 1.00 98.25 87 ARG A C 1
ATOM 724 O O . ARG A 1 87 ? 16.927 -2.246 7.044 1.00 98.25 87 ARG A O 1
ATOM 731 N N . TRP A 1 88 ? 16.117 -1.191 5.221 1.00 98.19 88 TRP A N 1
ATOM 732 C CA . TRP A 1 88 ? 15.432 -0.119 5.939 1.00 98.19 88 TRP A CA 1
ATOM 733 C C . TRP A 1 88 ? 14.317 -0.654 6.844 1.00 98.19 88 TRP A C 1
ATOM 735 O O . TRP A 1 88 ? 14.242 -0.288 8.015 1.00 98.19 88 TRP A O 1
ATOM 745 N N . ASP A 1 89 ? 13.504 -1.579 6.335 1.00 98.12 89 ASP A N 1
ATOM 746 C CA . ASP A 1 89 ? 12.421 -2.196 7.103 1.00 98.12 89 ASP A CA 1
ATOM 747 C C . ASP A 1 89 ? 12.965 -3.035 8.264 1.00 98.12 89 ASP A C 1
ATOM 749 O O . ASP A 1 89 ? 12.472 -2.930 9.386 1.00 98.12 89 ASP A O 1
ATOM 753 N N . VAL A 1 90 ? 14.038 -3.805 8.044 1.00 98.25 90 VAL A N 1
ATOM 754 C CA . VAL A 1 90 ? 14.706 -4.560 9.120 1.00 98.25 90 VAL A CA 1
ATOM 755 C C . VAL A 1 90 ? 15.223 -3.629 10.216 1.00 98.25 90 VAL A C 1
ATOM 757 O O . VAL A 1 90 ? 15.069 -3.938 11.400 1.00 98.25 90 VAL A O 1
ATOM 760 N N . GLN A 1 91 ? 15.826 -2.498 9.848 1.00 97.75 91 GLN A N 1
ATOM 761 C CA . GLN A 1 91 ? 16.287 -1.506 10.815 1.00 97.75 91 GLN A CA 1
ATOM 762 C C . GLN A 1 91 ? 15.111 -0.921 11.605 1.00 97.75 91 GLN A C 1
ATOM 764 O O . GLN A 1 91 ? 15.123 -0.963 12.835 1.00 97.75 91 GLN A O 1
ATOM 769 N N . ARG A 1 92 ? 14.059 -0.480 10.909 1.00 98.19 92 ARG A N 1
ATOM 770 C CA . ARG A 1 92 ? 12.852 0.075 11.530 1.00 98.19 92 ARG A CA 1
ATOM 771 C C . ARG A 1 92 ? 12.207 -0.908 12.508 1.00 98.19 92 ARG A C 1
ATOM 773 O O . ARG A 1 92 ? 11.859 -0.514 13.615 1.00 98.19 92 ARG A O 1
ATOM 780 N N . ILE A 1 93 ? 12.090 -2.186 12.142 1.00 97.56 93 ILE A N 1
ATOM 781 C CA . ILE A 1 93 ? 11.530 -3.225 13.023 1.00 97.56 93 ILE A CA 1
ATOM 782 C C . ILE A 1 93 ? 12.388 -3.396 14.285 1.00 97.56 93 ILE A C 1
ATOM 784 O O . ILE A 1 93 ? 11.850 -3.561 15.381 1.00 97.56 93 ILE A O 1
ATOM 788 N N . ARG A 1 94 ? 13.721 -3.357 14.168 1.00 98.19 94 ARG A N 1
ATOM 789 C CA . ARG A 1 94 ? 14.621 -3.445 15.333 1.00 98.19 94 ARG A CA 1
ATOM 790 C C . ARG A 1 94 ? 14.451 -2.247 16.264 1.00 98.19 94 ARG A C 1
ATOM 792 O O . ARG A 1 94 ? 14.333 -2.446 17.471 1.00 98.19 94 ARG A O 1
ATOM 799 N N . GLU A 1 95 ? 14.402 -1.042 15.707 1.00 97.81 95 GLU A N 1
ATOM 800 C CA . GLU A 1 95 ? 14.195 0.200 16.461 1.00 97.81 95 GLU A CA 1
ATOM 801 C C . GLU A 1 95 ? 12.827 0.206 17.158 1.00 97.81 95 GLU A C 1
ATOM 803 O O . GLU A 1 95 ? 12.746 0.468 18.358 1.00 97.81 95 GLU A O 1
ATOM 808 N N . GLN A 1 96 ? 11.762 -0.183 16.449 1.00 96.81 96 GLN A N 1
ATOM 809 C CA . GLN A 1 96 ? 10.416 -0.306 17.015 1.00 96.81 96 GLN A CA 1
ATOM 810 C C . GLN A 1 96 ? 10.376 -1.286 18.191 1.00 96.81 96 GLN A C 1
ATOM 812 O O . GLN A 1 96 ? 9.846 -0.942 19.244 1.00 96.81 96 GLN A O 1
ATOM 817 N N . ARG A 1 97 ? 11.000 -2.465 18.061 1.00 97.44 97 ARG A N 1
ATOM 818 C CA . ARG A 1 97 ? 11.084 -3.450 19.155 1.00 97.44 97 ARG A CA 1
ATOM 819 C C . ARG A 1 97 ? 11.862 -2.927 20.361 1.00 97.44 97 ARG A C 1
ATOM 821 O O . ARG A 1 97 ? 11.508 -3.231 21.498 1.00 97.44 97 ARG A O 1
ATOM 828 N N . GLN A 1 98 ? 12.936 -2.166 20.139 1.00 96.81 98 GLN A N 1
ATOM 829 C CA . GLN A 1 98 ? 13.685 -1.547 21.236 1.00 96.81 98 GLN A CA 1
ATOM 830 C C . GLN A 1 98 ? 12.841 -0.495 21.964 1.00 96.81 98 GLN A C 1
ATOM 832 O O . GLN A 1 98 ? 12.774 -0.529 23.192 1.00 96.81 98 GLN A O 1
ATOM 837 N 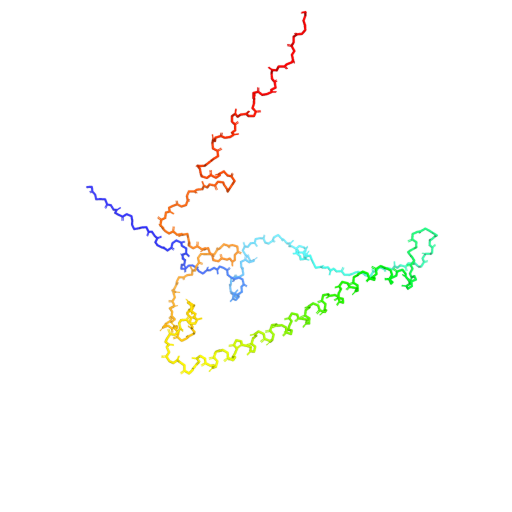N . LEU A 1 99 ? 12.157 0.381 21.224 1.00 95.88 99 LEU A N 1
ATOM 838 C CA . LEU A 1 99 ? 11.261 1.395 21.788 1.00 95.88 99 LEU A CA 1
ATOM 839 C C . LEU A 1 99 ? 10.093 0.768 22.555 1.00 95.88 99 LEU A C 1
ATOM 841 O O . LEU A 1 99 ? 9.780 1.198 23.662 1.00 95.88 99 LEU A O 1
ATOM 845 N N . GLU A 1 100 ? 9.475 -0.274 22.005 1.00 94.69 100 GLU A N 1
ATOM 846 C CA . GLU A 1 100 ? 8.397 -1.013 22.663 1.00 94.69 100 GLU A CA 1
ATOM 847 C C . GLU A 1 100 ? 8.871 -1.657 23.973 1.00 94.69 100 GLU A C 1
ATOM 849 O O . GLU A 1 100 ? 8.222 -1.512 25.009 1.00 94.69 100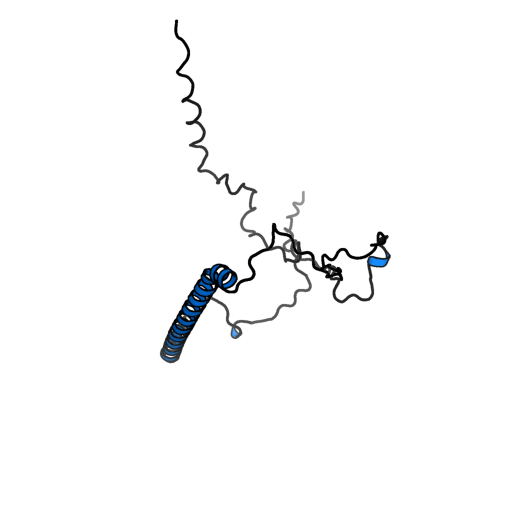 GLU A O 1
ATOM 854 N N . LYS A 1 101 ? 10.054 -2.284 23.967 1.00 95.25 101 LYS A N 1
ATOM 855 C CA . LYS A 1 101 ? 10.655 -2.870 25.173 1.00 95.25 101 LYS A CA 1
ATOM 856 C C . LYS A 1 101 ? 10.977 -1.818 26.239 1.00 95.25 101 LYS A C 1
ATOM 858 O O . LYS A 1 101 ? 10.849 -2.109 27.429 1.00 95.25 101 LYS A O 1
ATOM 863 N N . LEU A 1 102 ? 11.409 -0.620 25.839 1.00 93.25 102 LEU A N 1
ATOM 864 C CA . LEU A 1 102 ? 11.637 0.496 26.763 1.00 93.25 102 LEU A CA 1
ATOM 865 C C . LEU A 1 102 ? 10.317 0.987 27.370 1.00 93.25 102 LEU A C 1
ATOM 867 O O . LEU A 1 102 ? 10.216 1.041 28.593 1.00 93.25 102 LEU A O 1
ATOM 871 N N . ARG A 1 103 ? 9.285 1.212 26.548 1.00 90.44 103 ARG A N 1
ATOM 872 C CA . ARG A 1 103 ? 7.934 1.580 27.015 1.00 90.44 103 ARG A CA 1
ATOM 873 C C . ARG A 1 103 ? 7.339 0.537 27.961 1.00 90.44 103 ARG A C 1
ATOM 875 O O . ARG A 1 103 ? 6.684 0.886 28.933 1.00 90.44 103 ARG A O 1
ATOM 882 N N . GLN A 1 104 ? 7.571 -0.753 27.713 1.00 89.19 104 GLN A N 1
ATOM 883 C CA . GLN A 1 104 ? 7.099 -1.814 28.608 1.00 89.19 104 GLN A CA 1
ATOM 884 C C . GLN A 1 104 ? 7.794 -1.774 29.980 1.00 89.19 104 GLN A C 1
ATOM 886 O O . GLN A 1 104 ? 7.161 -2.060 30.994 1.00 89.19 104 GLN A O 1
ATOM 891 N N . ARG A 1 105 ? 9.087 -1.423 30.030 1.00 88.50 105 ARG A N 1
ATOM 892 C CA . ARG A 1 105 ? 9.821 -1.254 31.297 1.00 88.50 105 ARG A CA 1
ATOM 893 C C . ARG A 1 105 ? 9.328 -0.043 32.074 1.00 88.50 105 ARG A C 1
ATOM 895 O O . ARG A 1 105 ? 9.125 -0.172 33.271 1.00 88.50 105 ARG A O 1
ATOM 902 N N . GLU A 1 106 ? 9.121 1.078 31.392 1.00 86.88 106 GLU A N 1
ATOM 903 C CA . GLU A 1 106 ? 8.528 2.289 31.967 1.00 86.88 106 GLU A CA 1
ATOM 904 C C . GLU A 1 106 ? 7.154 1.984 32.568 1.00 86.88 106 GLU A C 1
ATOM 906 O O . GLU A 1 106 ? 6.970 2.161 33.762 1.00 86.88 106 GLU A O 1
ATOM 911 N N . ARG A 1 107 ? 6.244 1.366 31.801 1.00 80.12 107 ARG A N 1
ATOM 912 C CA . ARG A 1 107 ? 4.922 0.951 32.305 1.00 80.12 107 ARG A CA 1
ATOM 913 C C . ARG A 1 107 ? 5.002 0.050 33.536 1.00 80.12 107 ARG A C 1
ATOM 915 O O . ARG A 1 107 ? 4.213 0.210 34.452 1.00 80.12 107 ARG A O 1
ATOM 922 N N . ARG A 1 108 ? 5.940 -0.904 33.574 1.00 79.00 108 ARG A N 1
ATOM 923 C CA . ARG A 1 108 ? 6.114 -1.788 34.739 1.00 79.00 108 ARG A CA 1
ATOM 924 C C . ARG A 1 108 ? 6.682 -1.053 35.953 1.00 79.00 108 ARG A C 1
ATOM 926 O O . ARG A 1 108 ? 6.341 -1.413 37.071 1.00 79.00 108 ARG A O 1
ATOM 933 N N . ASN A 1 109 ? 7.568 -0.086 35.736 1.00 74.94 109 ASN A N 1
ATOM 934 C CA . ASN A 1 109 ? 8.132 0.717 36.815 1.00 74.94 109 ASN A CA 1
ATOM 935 C C . ASN A 1 109 ? 7.089 1.702 37.367 1.00 74.94 109 ASN A C 1
ATOM 937 O O . ASN A 1 109 ? 7.013 1.858 38.578 1.00 74.94 109 ASN A O 1
ATOM 941 N N . ASN A 1 110 ? 6.255 2.284 36.501 1.00 64.88 110 ASN A N 1
ATOM 942 C CA . ASN A 1 110 ? 5.186 3.201 36.895 1.00 64.88 110 ASN A CA 1
ATOM 943 C C . ASN A 1 110 ? 3.968 2.469 37.487 1.00 64.88 110 ASN A C 1
ATOM 945 O O . ASN A 1 110 ? 3.250 3.042 38.287 1.00 64.88 110 ASN A O 1
ATOM 949 N N . ALA A 1 111 ? 3.768 1.176 37.195 1.00 59.34 111 ALA A N 1
ATOM 950 C CA . ALA A 1 111 ? 2.703 0.363 37.800 1.00 59.34 111 ALA A CA 1
ATOM 951 C C . ALA A 1 111 ? 2.860 0.112 39.320 1.00 59.34 111 ALA A C 1
ATOM 953 O O . ALA A 1 111 ? 2.036 -0.587 39.901 1.00 59.34 111 ALA A O 1
ATOM 954 N N . GLY A 1 112 ? 3.931 0.611 39.952 1.00 55.19 112 GLY A N 1
ATOM 955 C CA . GLY A 1 112 ? 4.110 0.611 41.409 1.00 55.19 112 GLY A CA 1
ATOM 956 C C . GLY A 1 112 ? 3.850 1.967 42.076 1.00 55.19 112 GLY A C 1
ATOM 957 O O . GLY A 1 112 ? 3.863 2.039 43.303 1.00 55.19 112 GLY A O 1
ATOM 958 N N . GLU A 1 113 ? 3.632 3.029 41.298 1.00 54.19 113 GLU A N 1
ATOM 959 C CA . GLU A 1 113 ? 3.189 4.331 41.795 1.00 54.19 113 GLU A CA 1
ATOM 960 C C . GLU A 1 113 ? 1.680 4.420 41.556 1.00 54.19 113 GLU A C 1
ATOM 962 O O . GLU A 1 113 ? 1.233 4.780 40.471 1.00 54.19 113 GLU A O 1
ATOM 967 N N . ASP A 1 114 ? 0.898 4.059 42.581 1.00 48.38 114 ASP A N 1
ATOM 968 C CA . ASP A 1 114 ? -0.546 4.318 42.689 1.00 48.38 114 ASP A CA 1
ATOM 969 C C . ASP A 1 114 ? -0.810 5.836 42.724 1.00 48.38 114 ASP A C 1
ATOM 971 O O . ASP A 1 114 ? -1.235 6.421 43.723 1.00 48.38 114 ASP A O 1
ATOM 975 N N . SER A 1 115 ? -0.522 6.508 41.621 1.00 52.75 115 SER A N 1
ATOM 976 C CA . SER A 1 115 ? -1.155 7.762 41.265 1.00 52.75 115 SER A CA 1
ATOM 977 C C . SER A 1 115 ? -2.009 7.458 40.047 1.00 52.75 115 SER A C 1
ATOM 979 O O . SER A 1 115 ? -1.570 6.733 39.156 1.00 52.75 115 SER A O 1
ATOM 981 N N . GLU A 1 116 ? -3.241 7.959 40.020 1.00 58.78 116 GLU A N 1
ATOM 982 C CA . GLU A 1 116 ? -4.095 7.947 38.830 1.00 58.78 116 GLU A CA 1
ATOM 983 C C . GLU A 1 116 ? -3.451 8.821 37.738 1.00 58.78 116 GLU A C 1
ATOM 985 O O . GLU A 1 116 ? -3.889 9.928 37.425 1.00 58.78 116 GLU A O 1
ATOM 990 N N . GLU A 1 117 ? -2.331 8.357 37.195 1.00 57.50 117 GLU A N 1
ATOM 991 C CA . GLU A 1 117 ? -1.636 8.974 36.089 1.00 57.50 117 GLU A CA 1
ATOM 992 C C . GLU A 1 117 ? -2.513 8.725 34.860 1.00 57.50 117 GLU A C 1
ATOM 994 O O . GLU A 1 117 ? -2.733 7.588 34.443 1.00 57.50 117 GLU A O 1
ATOM 999 N N . LEU A 1 118 ? -3.089 9.791 34.304 1.00 63.84 118 LEU A N 1
ATOM 1000 C CA . LEU A 1 118 ? -3.879 9.747 33.073 1.00 63.84 118 LEU A CA 1
ATOM 1001 C C . LEU A 1 118 ? -3.012 9.233 31.906 1.00 63.84 118 LEU A C 1
ATOM 1003 O O . LEU A 1 118 ? -2.430 10.008 31.148 1.00 63.84 118 LEU A O 1
ATOM 1007 N N . TYR A 1 119 ? -2.934 7.910 31.741 1.00 66.75 119 TYR A N 1
ATOM 1008 C CA . TYR A 1 119 ? -2.177 7.255 30.668 1.00 66.75 119 TYR A CA 1
ATOM 1009 C C . TYR A 1 119 ? -2.852 7.381 29.295 1.00 66.75 119 TYR A C 1
ATOM 1011 O O . TYR A 1 119 ? -2.211 7.173 28.261 1.00 66.75 119 TYR A O 1
ATOM 1019 N N . SER A 1 120 ? -4.148 7.697 29.270 1.00 69.12 120 SER A N 1
ATOM 1020 C CA . SER A 1 120 ? -4.949 7.811 28.057 1.00 69.12 120 SER A CA 1
ATOM 1021 C C . SER A 1 120 ? -6.139 8.739 28.285 1.00 69.12 120 SER A C 1
ATOM 1023 O O . SER A 1 120 ? -6.834 8.630 29.286 1.00 69.12 120 SER A O 1
ATOM 1025 N N . LEU A 1 121 ? -6.395 9.626 27.321 1.00 79.31 121 LEU A N 1
ATOM 1026 C CA . LEU A 1 121 ? -7.650 10.384 27.226 1.00 79.31 121 LEU A CA 1
ATOM 1027 C C . LEU A 1 121 ? -8.728 9.621 26.437 1.00 79.31 121 LEU A C 1
ATOM 1029 O O . LEU A 1 121 ? -9.824 10.134 26.229 1.00 79.31 121 LEU A O 1
ATOM 1033 N N . TRP A 1 122 ? -8.398 8.424 25.946 1.00 82.88 122 TRP A N 1
ATOM 1034 C CA . TRP A 1 122 ? -9.323 7.548 25.239 1.00 82.88 122 TRP A CA 1
ATOM 1035 C C . TRP A 1 122 ? -9.942 6.543 26.206 1.00 82.88 122 TRP A C 1
ATOM 1037 O O . TRP A 1 122 ? -9.185 5.950 26.982 1.00 82.88 122 TRP A O 1
ATOM 1047 N N . PRO A 1 123 ? -11.265 6.318 26.119 1.00 80.06 123 PRO A N 1
ATOM 1048 C CA . PRO A 1 123 ? -11.943 5.318 26.928 1.00 80.06 123 PRO A CA 1
ATOM 1049 C C . PRO A 1 123 ? -11.361 3.925 26.670 1.00 80.06 123 PRO A C 1
ATOM 1051 O O . PRO A 1 123 ? -11.029 3.555 25.538 1.00 80.06 123 PRO A O 1
ATOM 1054 N N . THR A 1 124 ? -11.225 3.164 27.744 1.00 80.44 124 THR A N 1
ATOM 1055 C CA . THR A 1 124 ? -10.827 1.760 27.761 1.00 80.44 124 THR A CA 1
ATOM 1056 C C . THR A 1 124 ? -12.054 0.855 27.633 1.00 80.44 124 THR A C 1
ATOM 1058 O O . THR A 1 124 ? -13.194 1.311 27.674 1.00 80.44 124 THR A O 1
ATOM 1061 N N . SER A 1 125 ? -11.842 -0.450 27.441 1.00 78.38 125 SER A N 1
ATOM 1062 C CA . SER A 1 125 ? -12.963 -1.403 27.358 1.00 78.38 125 SER A CA 1
ATOM 1063 C C . SER A 1 125 ? -13.756 -1.495 28.667 1.00 78.38 125 SER A C 1
ATOM 1065 O O . SER A 1 125 ? -14.947 -1.784 28.626 1.00 78.38 125 SER A O 1
ATOM 1067 N N . ASP A 1 126 ? -13.117 -1.191 29.798 1.00 80.38 126 ASP A N 1
ATOM 1068 C CA . ASP A 1 126 ? -13.745 -1.191 31.120 1.00 80.38 126 ASP A CA 1
ATOM 1069 C C . ASP A 1 126 ? -14.616 0.061 31.350 1.00 80.38 126 ASP A C 1
ATOM 1071 O O . ASP A 1 126 ? -15.531 0.032 32.169 1.00 80.38 126 ASP A O 1
ATOM 1075 N N . ASP A 1 127 ? -14.404 1.132 30.571 1.00 82.62 127 ASP A N 1
ATOM 1076 C CA . ASP A 1 127 ? -15.214 2.362 30.610 1.00 82.62 127 ASP A CA 1
ATOM 1077 C C . ASP A 1 127 ? -16.557 2.221 29.860 1.00 82.62 127 ASP A C 1
ATOM 1079 O O . ASP A 1 127 ? -17.361 3.158 29.806 1.00 82.62 127 ASP A O 1
ATOM 1083 N N . VAL A 1 128 ? -16.829 1.058 29.254 1.00 83.62 128 VAL A N 1
ATOM 1084 C CA . VAL A 1 128 ? -18.091 0.788 28.552 1.00 83.62 128 VAL A CA 1
ATOM 1085 C C . VAL A 1 128 ? -19.194 0.507 29.575 1.00 83.62 128 VAL A C 1
ATOM 1087 O O . VAL A 1 128 ? -19.403 -0.622 30.005 1.00 83.62 128 VAL A O 1
ATOM 1090 N N . GLY A 1 129 ? -19.933 1.551 29.956 1.00 84.88 129 GLY A N 1
ATOM 1091 C CA . GLY A 1 129 ? -20.996 1.443 30.963 1.00 84.88 129 GLY A CA 1
ATOM 1092 C C . GLY A 1 129 ? -22.271 0.729 30.494 1.00 84.88 129 GLY A C 1
ATOM 1093 O O . GLY A 1 129 ? -22.961 0.117 31.307 1.00 84.88 129 GLY A O 1
ATOM 1094 N N . ALA A 1 130 ? -22.611 0.806 29.204 1.00 84.62 130 ALA A N 1
ATOM 1095 C CA . ALA A 1 130 ? -23.812 0.183 28.647 1.00 84.62 130 ALA A CA 1
ATOM 1096 C C . ALA A 1 130 ? -23.736 0.053 27.119 1.00 84.62 130 ALA A C 1
ATOM 1098 O O . ALA A 1 130 ? -23.062 0.835 26.448 1.00 84.62 130 ALA A O 1
ATOM 1099 N N . VAL A 1 131 ? -24.483 -0.910 26.571 1.00 83.12 131 VAL A N 1
ATOM 1100 C CA . VAL A 1 131 ? -24.769 -1.015 25.135 1.00 83.12 131 VAL A CA 1
ATOM 1101 C C . VAL A 1 131 ? -26.172 -0.474 24.904 1.00 83.12 131 VAL A C 1
ATOM 1103 O O . VAL A 1 131 ? -27.131 -1.007 25.458 1.00 83.12 131 VAL A O 1
ATOM 1106 N N . ASP A 1 132 ? -26.288 0.575 24.097 1.00 81.19 132 ASP A N 1
ATOM 1107 C CA . ASP A 1 132 ? -27.582 1.115 23.689 1.00 81.19 132 ASP A CA 1
ATOM 1108 C C . ASP A 1 132 ? -28.009 0.507 22.347 1.00 81.19 132 ASP A C 1
ATOM 1110 O O . ASP A 1 132 ? -27.222 0.452 21.396 1.00 81.19 132 ASP A O 1
ATOM 1114 N N . ILE A 1 133 ? -29.252 0.031 22.276 1.00 82.25 133 ILE A N 1
ATOM 1115 C CA . ILE A 1 133 ? -29.842 -0.532 21.058 1.00 82.25 133 ILE A CA 1
ATOM 1116 C C . ILE A 1 133 ? -30.831 0.498 20.527 1.00 82.25 133 ILE A C 1
ATOM 1118 O O . ILE A 1 133 ? -31.958 0.608 21.008 1.00 82.25 133 ILE A O 1
ATOM 1122 N N . SER A 1 134 ? -30.410 1.251 19.512 1.00 80.56 134 SER A N 1
ATOM 1123 C CA . SER A 1 134 ? -31.291 2.213 18.854 1.00 80.56 134 SER A CA 1
ATOM 1124 C C . SER A 1 134 ? -32.173 1.515 17.812 1.00 80.56 134 SER A C 1
ATOM 1126 O O . SER A 1 134 ? -31.645 0.806 16.952 1.00 80.56 134 SER A O 1
ATOM 1128 N N . PRO A 1 135 ? -33.503 1.730 17.824 1.00 81.50 135 PRO A N 1
ATOM 1129 C CA . PRO A 1 135 ? -34.401 1.201 16.799 1.00 81.50 135 PRO A CA 1
ATOM 1130 C C . PRO A 1 135 ? -34.316 1.973 15.469 1.00 81.50 135 PRO A C 1
ATOM 1132 O O . PRO A 1 135 ? -34.998 1.609 14.513 1.00 81.50 135 PRO A O 1
ATOM 1135 N N . MET A 1 136 ? -33.525 3.051 15.398 1.00 86.19 136 MET A N 1
ATOM 1136 C CA . MET A 1 136 ? -33.354 3.865 14.195 1.00 86.19 136 MET A CA 1
ATOM 1137 C C . MET A 1 136 ? -31.970 3.638 13.578 1.00 86.19 136 MET A C 1
ATOM 1139 O O . MET A 1 136 ? -30.955 3.590 14.269 1.00 86.19 136 MET A O 1
ATOM 1143 N N . LEU A 1 137 ? -31.928 3.533 12.255 1.00 87.25 137 LEU A N 1
ATOM 1144 C CA . LEU A 1 137 ? -30.723 3.330 11.460 1.00 87.25 137 LEU A CA 1
ATOM 1145 C C . LEU A 1 137 ? -30.131 4.672 11.004 1.00 87.25 137 LEU A C 1
ATOM 1147 O O . LEU A 1 137 ? -30.884 5.594 10.702 1.00 87.25 137 LEU A O 1
ATOM 1151 N N . PRO A 1 138 ? -28.802 4.811 10.892 1.00 89.38 138 PRO A N 1
ATOM 1152 C CA . PRO A 1 138 ? -28.174 6.034 10.390 1.00 89.38 138 PRO A CA 1
ATOM 1153 C C . PRO A 1 138 ? -28.446 6.249 8.900 1.00 89.38 138 PRO A C 1
ATOM 1155 O O . PRO A 1 138 ? -28.395 5.289 8.142 1.00 89.38 138 PRO A O 1
ATOM 1158 N N . VAL A 1 139 ? -28.684 7.493 8.466 1.00 89.38 139 VAL A N 1
ATOM 1159 C CA . VAL A 1 139 ? -28.778 7.884 7.044 1.00 89.38 139 VAL A CA 1
ATOM 1160 C C . VAL A 1 139 ? -27.461 7.624 6.322 1.00 89.38 139 VAL A C 1
ATOM 1162 O O . VAL A 1 139 ? -26.435 8.161 6.729 1.00 89.38 139 VAL A O 1
ATOM 1165 N N . ALA A 1 140 ? -27.480 6.822 5.254 1.00 87.38 140 ALA A N 1
ATOM 1166 C CA . ALA A 1 140 ? -26.292 6.485 4.471 1.00 87.38 140 ALA A CA 1
ATOM 1167 C C . ALA A 1 140 ? -26.358 7.019 3.030 1.00 87.38 140 ALA A C 1
ATOM 1169 O O . ALA A 1 140 ? -27.402 6.979 2.381 1.00 87.38 140 ALA A O 1
ATOM 1170 N N . ALA A 1 141 ? -25.218 7.474 2.511 1.00 84.69 141 ALA A N 1
ATOM 1171 C CA . ALA A 1 141 ? -25.014 7.843 1.112 1.00 84.69 141 ALA A CA 1
ATOM 1172 C C . ALA A 1 141 ? -23.733 7.176 0.591 1.00 84.69 141 ALA A C 1
ATOM 1174 O O . ALA A 1 141 ? -22.718 7.141 1.284 1.00 84.69 141 ALA A O 1
ATOM 1175 N N . PHE A 1 142 ? -23.778 6.620 -0.624 1.00 85.06 142 PHE A N 1
ATOM 1176 C CA . PHE A 1 142 ? -22.652 5.892 -1.240 1.00 85.06 142 PHE A CA 1
ATOM 1177 C C . PHE A 1 142 ? -22.073 4.754 -0.372 1.00 85.06 142 PHE A C 1
ATOM 1179 O O . PHE A 1 142 ? -20.883 4.465 -0.441 1.00 85.06 142 PHE A O 1
ATOM 1186 N N . GLY A 1 143 ? -22.905 4.118 0.460 1.00 84.19 143 GLY A N 1
ATOM 1187 C CA . GLY A 1 143 ? -22.481 3.049 1.372 1.00 84.19 143 GLY A CA 1
ATOM 1188 C C . GLY A 1 143 ? -21.859 3.525 2.692 1.00 84.19 143 GLY A C 1
ATOM 1189 O O . GLY A 1 143 ? -21.420 2.688 3.475 1.00 84.19 143 GLY A O 1
ATOM 1190 N N . TYR A 1 144 ? -21.842 4.834 2.968 1.00 85.12 144 TYR A N 1
ATOM 1191 C CA . TYR A 1 144 ? -21.295 5.406 4.202 1.00 85.12 144 TYR A CA 1
ATOM 1192 C C . TYR A 1 144 ? -22.341 6.219 4.967 1.00 85.12 144 TYR A C 1
ATOM 1194 O O . TYR A 1 144 ? -23.129 6.948 4.367 1.00 85.12 144 TYR A O 1
ATOM 1202 N N . ASN A 1 145 ? -22.318 6.134 6.300 1.00 89.19 145 ASN A N 1
ATOM 1203 C CA . ASN A 1 145 ? -23.183 6.937 7.166 1.00 89.19 145 ASN A CA 1
ATOM 1204 C C . ASN A 1 145 ? -22.842 8.427 7.028 1.00 89.19 145 ASN A C 1
ATOM 1206 O O . ASN A 1 145 ? -21.674 8.814 7.118 1.00 89.19 145 ASN A O 1
ATOM 1210 N N . ILE A 1 146 ? -23.860 9.265 6.840 1.00 88.12 146 ILE A N 1
ATOM 1211 C CA . ILE A 1 146 ? -23.702 10.714 6.737 1.00 88.12 146 ILE A CA 1
ATOM 1212 C C . ILE A 1 146 ? -23.362 11.273 8.130 1.00 88.12 146 ILE A C 1
ATOM 1214 O O . ILE A 1 146 ? -24.123 11.058 9.078 1.00 88.12 146 ILE A O 1
ATOM 1218 N N . PRO A 1 147 ? -22.243 12.002 8.287 1.00 86.88 147 PRO A N 1
ATOM 1219 C CA . PRO A 1 147 ? -21.880 12.596 9.566 1.00 86.88 147 PRO A CA 1
ATOM 1220 C C . PRO A 1 147 ? -22.827 13.744 9.936 1.00 86.88 147 PRO A C 1
ATOM 1222 O O . PRO A 1 147 ? -23.275 14.505 9.078 1.00 86.88 147 PRO A O 1
ATOM 1225 N N . LYS A 1 148 ? -23.089 13.909 11.238 1.00 83.19 148 LYS A N 1
ATOM 1226 C CA . LYS A 1 148 ? -23.798 15.084 11.757 1.00 83.19 148 LYS A CA 1
ATOM 1227 C C . LYS A 1 148 ? -22.901 16.317 11.621 1.00 83.19 148 LYS A C 1
ATOM 1229 O O . LYS A 1 148 ? -21.755 16.307 12.069 1.00 83.19 148 LYS A O 1
ATOM 1234 N N . PHE A 1 149 ? -23.427 17.379 11.019 1.00 79.81 149 PHE A N 1
ATOM 1235 C CA . PHE A 1 149 ? -22.786 18.691 11.064 1.00 79.81 149 PHE A CA 1
ATOM 1236 C C . PHE A 1 149 ? -22.994 19.307 12.455 1.00 79.81 149 PHE A C 1
ATOM 1238 O O . PHE A 1 149 ? -24.013 19.033 13.085 1.00 79.81 149 PHE A O 1
ATOM 1245 N N . PRO A 1 150 ? -22.044 20.104 12.966 1.00 79.94 150 PRO A N 1
ATOM 1246 C CA . PRO A 1 150 ? -22.185 20.725 14.275 1.00 79.94 150 PRO A CA 1
ATOM 1247 C C . PRO A 1 150 ? -23.399 21.665 14.308 1.00 79.94 150 PRO A C 1
ATOM 1249 O O . PRO A 1 150 ? -23.480 22.609 13.524 1.00 79.94 150 PRO A O 1
ATOM 1252 N N . ASP A 1 151 ? -24.300 21.448 15.268 1.00 70.44 151 ASP A N 1
ATOM 1253 C CA . ASP A 1 151 ? -25.522 22.250 15.454 1.00 70.44 151 ASP A CA 1
ATOM 1254 C C . ASP A 1 151 ? -25.238 23.706 15.871 1.00 70.44 151 ASP A C 1
ATOM 1256 O O . ASP A 1 151 ? -26.130 24.554 15.876 1.00 70.44 151 ASP A O 1
ATOM 1260 N N . SER A 1 152 ? -23.994 24.017 16.251 1.00 68.38 152 SER A N 1
ATOM 1261 C CA . SER A 1 152 ? -23.622 25.301 16.848 1.00 68.38 152 SER A CA 1
ATOM 1262 C C . SER A 1 152 ? -23.688 26.485 15.877 1.00 68.38 152 SER A C 1
ATOM 1264 O O . SER A 1 152 ? -23.796 27.624 16.337 1.00 68.38 152 SER A O 1
ATOM 1266 N N . LYS A 1 153 ? -23.656 26.256 14.554 1.00 67.75 153 LYS A N 1
ATOM 1267 C CA . LYS A 1 153 ? -23.881 27.297 13.535 1.00 67.75 153 LYS A CA 1
ATOM 1268 C C . LYS A 1 153 ? -24.235 26.681 12.171 1.00 67.75 153 LYS A C 1
ATOM 1270 O O . LYS A 1 153 ? -23.551 25.746 11.759 1.00 67.75 153 LYS A O 1
ATOM 1275 N N . PRO A 1 154 ? -25.201 27.236 11.410 1.00 71.19 154 PRO A N 1
ATOM 1276 C CA . PRO A 1 154 ? -25.369 26.887 10.002 1.00 71.19 154 PRO A CA 1
ATOM 1277 C C . PRO A 1 154 ? -24.057 27.143 9.252 1.00 71.19 154 PRO A C 1
ATOM 1279 O O . PRO A 1 154 ? -23.565 28.274 9.218 1.00 71.19 154 PRO A O 1
ATOM 1282 N N . ILE A 1 155 ? -23.463 26.091 8.689 1.00 76.44 155 ILE A N 1
ATOM 1283 C CA . ILE A 1 155 ? -22.284 26.224 7.832 1.00 76.44 155 ILE A CA 1
ATOM 1284 C C . ILE A 1 155 ? -22.771 26.817 6.512 1.00 76.44 155 ILE A C 1
ATOM 1286 O O . ILE A 1 155 ? -23.405 26.134 5.710 1.00 76.44 155 ILE A O 1
ATOM 1290 N N . GLU A 1 156 ? -22.515 28.105 6.302 1.00 82.50 156 GLU A N 1
ATOM 1291 C CA . GLU A 1 156 ? -22.774 28.741 5.016 1.00 82.50 156 GLU A CA 1
ATOM 1292 C C . GLU A 1 156 ? -21.765 28.226 3.984 1.00 82.50 156 GLU A C 1
ATOM 1294 O O . GLU A 1 156 ? -20.575 28.056 4.273 1.00 82.50 156 GLU A O 1
ATOM 1299 N N . PHE A 1 157 ? -22.248 27.940 2.776 1.00 83.31 157 PHE A N 1
ATOM 1300 C CA . PHE A 1 157 ? -21.393 27.476 1.695 1.00 83.31 157 PHE A CA 1
ATOM 1301 C C . PHE A 1 157 ? -20.349 28.544 1.362 1.00 83.31 157 PHE A C 1
ATOM 1303 O O . PHE A 1 157 ? -20.677 29.700 1.103 1.00 83.31 157 PHE A O 1
ATOM 1310 N N . SER A 1 158 ? -19.084 28.145 1.318 1.00 83.81 158 SER A N 1
ATOM 1311 C CA . SER A 1 158 ? -17.994 29.006 0.877 1.00 83.81 158 SER A CA 1
ATOM 1312 C C . SER A 1 158 ? -17.039 28.216 0.000 1.00 83.81 158 SER A C 1
ATOM 1314 O O . SER A 1 158 ? -16.856 27.008 0.163 1.00 83.81 158 SER A O 1
ATOM 1316 N N . LEU A 1 159 ? -16.442 28.903 -0.971 1.00 83.62 159 LEU A N 1
ATOM 1317 C CA . LEU A 1 159 ? -15.428 28.292 -1.814 1.00 83.62 159 LEU A CA 1
ATOM 1318 C C . LEU A 1 159 ? -14.109 28.224 -1.030 1.00 83.62 159 LEU A C 1
ATOM 1320 O O . LEU A 1 159 ? -13.654 29.265 -0.554 1.00 83.62 159 LEU A O 1
ATOM 1324 N N . PRO A 1 160 ? -13.445 27.055 -0.938 1.00 80.50 160 PRO A N 1
ATOM 1325 C CA . PRO A 1 160 ? -12.236 26.881 -0.124 1.00 80.50 160 PRO A CA 1
ATOM 1326 C C . PRO A 1 160 ? -11.091 27.851 -0.456 1.00 80.50 160 PRO A C 1
ATOM 1328 O O . PRO A 1 160 ? -10.252 28.144 0.390 1.00 80.50 160 PRO A O 1
ATOM 1331 N N . TRP A 1 161 ? -11.040 28.343 -1.697 1.00 82.56 161 TRP A N 1
ATOM 1332 C CA . TRP A 1 161 ? -10.018 29.272 -2.191 1.00 82.56 161 TRP A CA 1
ATOM 1333 C C . TRP A 1 161 ? -10.443 30.746 -2.141 1.00 82.56 161 TRP A C 1
ATOM 1335 O O . TRP A 1 161 ? -9.612 31.631 -2.352 1.00 82.56 161 TRP A O 1
ATOM 1345 N N . ILE A 1 162 ? -11.716 31.031 -1.860 1.00 76.69 162 ILE A N 1
ATOM 1346 C CA . ILE A 1 162 ? -12.235 32.388 -1.661 1.00 76.69 162 ILE A CA 1
ATOM 1347 C C . ILE A 1 162 ? -12.364 32.568 -0.155 1.00 76.69 162 ILE A C 1
ATOM 1349 O O . ILE A 1 162 ? -13.443 32.466 0.417 1.00 76.69 162 ILE A O 1
ATOM 1353 N N . GLY A 1 163 ? -11.213 32.725 0.500 1.00 63.84 163 GLY A N 1
ATOM 1354 C CA . GLY A 1 163 ? -11.150 32.847 1.950 1.00 63.84 163 GLY A CA 1
ATOM 1355 C C . GLY A 1 163 ? -12.099 33.929 2.460 1.00 63.84 163 GLY A C 1
ATOM 1356 O O . GLY A 1 163 ? -12.137 35.039 1.925 1.00 63.84 163 GLY A O 1
ATOM 1357 N N . SER A 1 164 ? -12.833 33.593 3.517 1.00 61.59 164 SER A N 1
ATOM 1358 C CA . SER A 1 164 ? -13.597 34.532 4.329 1.00 61.59 164 SER A CA 1
ATOM 1359 C C . SER A 1 164 ? -12.708 35.720 4.724 1.00 61.59 164 SER A C 1
ATOM 1361 O O . SER A 1 164 ? -11.738 35.570 5.467 1.00 61.59 164 SER A O 1
ATOM 1363 N N . GLU A 1 165 ? -13.030 36.884 4.168 1.00 61.72 165 GLU A N 1
ATOM 1364 C CA . GLU A 1 165 ? -12.637 38.222 4.620 1.00 61.72 165 GLU A CA 1
ATOM 1365 C C . GLU A 1 165 ? -11.147 38.492 4.890 1.00 61.72 165 GLU A C 1
ATOM 1367 O O . GLU A 1 165 ? -10.818 39.112 5.894 1.00 61.72 165 GLU A O 1
ATOM 1372 N N . LYS A 1 166 ? -10.219 38.118 3.993 1.00 55.56 166 LYS A N 1
ATOM 1373 C CA . LYS A 1 166 ? -8.875 38.763 3.955 1.00 55.56 166 LYS A CA 1
ATOM 1374 C C . LYS A 1 166 ? -8.304 39.059 2.559 1.00 55.56 166 LYS A C 1
ATOM 1376 O O . LYS A 1 166 ? -7.218 39.624 2.462 1.00 55.56 166 LYS A O 1
ATOM 1381 N N . THR A 1 167 ? -9.007 38.751 1.467 1.00 50.06 167 THR A N 1
ATOM 1382 C CA . THR A 1 167 ? -8.457 38.862 0.095 1.00 50.06 167 THR A CA 1
ATOM 1383 C C . THR A 1 167 ? -9.190 39.835 -0.833 1.00 50.06 167 THR A C 1
ATOM 1385 O O . THR A 1 167 ? -9.030 39.751 -2.047 1.00 50.06 167 THR A O 1
ATOM 1388 N N . LEU A 1 168 ? -9.907 40.831 -0.302 1.00 52.75 168 LEU A N 1
ATOM 1389 C CA . LEU A 1 168 ? -10.443 41.943 -1.114 1.00 52.75 168 LEU A CA 1
ATOM 1390 C C . LEU A 1 168 ? -9.482 43.137 -1.272 1.00 52.75 168 LEU A C 1
ATOM 1392 O O . LEU A 1 168 ? -9.859 44.150 -1.850 1.00 52.75 168 LEU A O 1
ATOM 1396 N N . ASN A 1 169 ? -8.222 43.018 -0.837 1.00 50.00 169 ASN A N 1
ATOM 1397 C CA . ASN A 1 169 ? -7.287 44.151 -0.859 1.00 50.00 169 ASN A CA 1
ATOM 1398 C C . ASN A 1 169 ? -6.223 44.088 -1.970 1.00 50.00 169 ASN A C 1
ATOM 1400 O O . ASN A 1 169 ? -5.449 45.029 -2.093 1.00 50.00 169 ASN A O 1
ATOM 1404 N N . ASN A 1 170 ? -6.158 43.028 -2.790 1.00 49.50 170 ASN A N 1
ATOM 1405 C CA . ASN A 1 170 ? -5.020 42.834 -3.711 1.00 49.50 170 ASN A CA 1
ATOM 1406 C C . ASN A 1 170 ? -5.351 42.615 -5.197 1.00 49.50 170 ASN A C 1
ATOM 1408 O O . ASN A 1 170 ? -4.442 42.351 -5.983 1.00 49.50 170 ASN A O 1
ATOM 1412 N N . THR A 1 171 ? -6.602 42.777 -5.629 1.00 47.22 171 THR A N 1
ATOM 1413 C CA . THR A 1 171 ? -6.978 42.591 -7.046 1.00 47.22 171 THR A CA 1
ATOM 1414 C C . THR A 1 171 ? -7.187 43.882 -7.842 1.00 47.22 171 THR A C 1
ATOM 1416 O O . THR A 1 171 ? -7.382 43.808 -9.051 1.00 47.22 171 THR A O 1
ATOM 1419 N N . THR A 1 172 ? -7.035 45.071 -7.248 1.00 47.31 172 THR A N 1
ATOM 1420 C CA . THR A 1 172 ? -7.145 46.351 -7.984 1.00 47.31 172 THR A CA 1
ATOM 1421 C C . THR A 1 172 ? -5.805 46.959 -8.424 1.00 47.31 172 THR A C 1
ATOM 1423 O O . THR A 1 172 ? -5.798 47.915 -9.197 1.00 47.31 172 THR A O 1
ATOM 1426 N N . SER A 1 173 ? -4.653 46.401 -8.027 1.00 47.84 173 SER A N 1
ATOM 1427 C CA . SER A 1 173 ? -3.338 46.988 -8.355 1.00 47.84 173 SER A CA 1
ATOM 1428 C C . SER A 1 173 ? -2.688 46.465 -9.643 1.00 47.84 173 SER A C 1
ATOM 1430 O O . SER A 1 173 ? -1.735 47.070 -10.131 1.00 47.84 173 SER A O 1
ATOM 1432 N N . ARG A 1 174 ? -3.197 45.384 -10.254 1.00 50.72 174 ARG A N 1
ATOM 1433 C CA . ARG A 1 174 ? -2.549 44.747 -11.424 1.00 50.72 174 ARG A CA 1
ATOM 1434 C C . ARG A 1 174 ? -3.069 45.188 -12.798 1.00 50.72 174 ARG A C 1
ATOM 1436 O O . ARG A 1 174 ? -2.571 44.704 -13.807 1.00 50.72 174 ARG A O 1
ATOM 1443 N N . LEU A 1 175 ? -3.997 46.146 -12.861 1.00 51.66 175 LEU A N 1
ATOM 1444 C CA . LEU A 1 175 ? -4.570 46.643 -14.126 1.00 51.66 175 LEU A CA 1
ATOM 1445 C C . LEU A 1 175 ? -4.093 48.043 -14.557 1.00 51.66 175 LEU A C 1
ATOM 1447 O O . LEU A 1 175 ? -4.537 48.531 -15.590 1.00 51.66 175 LEU A O 1
ATOM 1451 N N . ARG A 1 176 ? -3.164 48.695 -13.838 1.00 46.25 176 ARG A N 1
ATOM 1452 C CA . ARG A 1 176 ? -2.704 50.062 -14.190 1.00 46.25 176 ARG A CA 1
ATOM 1453 C C . ARG A 1 176 ? -1.313 50.161 -14.825 1.00 46.25 176 ARG A C 1
ATOM 1455 O O . ARG A 1 176 ? -0.836 51.272 -15.018 1.00 46.25 176 ARG A O 1
ATOM 1462 N N . HIS A 1 177 ? -0.673 49.049 -15.199 1.00 45.69 177 HIS A N 1
ATOM 1463 C CA . HIS A 1 177 ? 0.699 49.085 -15.735 1.00 45.69 177 HIS A CA 1
ATOM 1464 C C . HIS A 1 177 ? 0.846 48.833 -17.250 1.00 45.69 177 HIS A C 1
ATOM 1466 O O . HIS A 1 177 ? 1.965 48.635 -17.713 1.00 45.69 177 HIS A O 1
ATOM 1472 N N . ASN A 1 178 ? -0.237 48.902 -18.040 1.00 44.09 178 ASN A N 1
ATOM 1473 C CA . ASN A 1 178 ? -0.194 48.691 -19.501 1.00 44.09 178 ASN A CA 1
ATOM 1474 C C . ASN A 1 178 ? -0.807 49.837 -20.332 1.00 44.09 178 ASN A C 1
ATOM 1476 O O . ASN A 1 178 ? -1.362 49.610 -21.403 1.00 44.09 178 ASN A O 1
ATOM 1480 N N . SER A 1 179 ? -0.679 51.085 -19.884 1.00 43.75 179 SER A N 1
ATOM 1481 C CA . SER A 1 179 ? -1.083 52.256 -20.678 1.00 43.75 179 SER A CA 1
ATOM 1482 C C . SER A 1 179 ? -0.046 53.372 -20.585 1.00 43.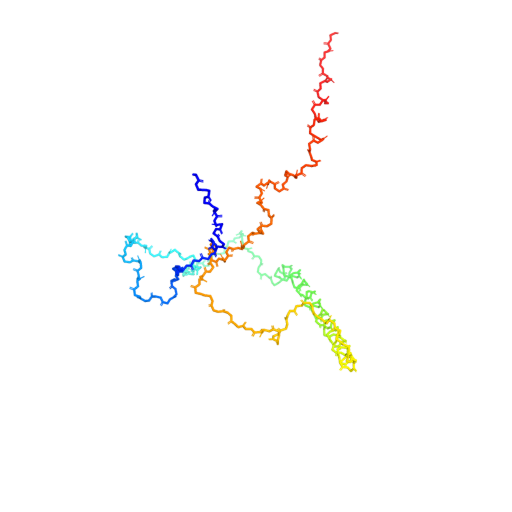75 179 SER A C 1
ATOM 1484 O O . SER A 1 179 ? -0.310 54.454 -20.078 1.00 43.75 179 SER A O 1
ATOM 1486 N N . ALA A 1 180 ? 1.165 53.083 -21.061 1.00 53.00 180 ALA A N 1
ATOM 1487 C CA . ALA A 1 180 ? 2.181 54.087 -21.368 1.00 53.00 180 ALA A CA 1
ATOM 1488 C C . ALA A 1 180 ? 3.135 53.540 -22.439 1.00 53.00 180 ALA A C 1
ATOM 1490 O O . ALA A 1 180 ? 4.256 53.144 -22.139 1.00 53.00 180 ALA A O 1
ATOM 1491 N N . LYS A 1 181 ? 2.644 53.438 -23.681 1.00 52.03 181 LYS A N 1
ATOM 1492 C CA . LYS A 1 181 ? 3.438 53.387 -24.924 1.00 52.03 181 LYS A CA 1
ATOM 1493 C C . LYS A 1 181 ? 2.479 53.343 -26.114 1.00 52.03 181 LYS A C 1
ATOM 1495 O O . LYS A 1 181 ? 2.035 52.265 -26.493 1.00 52.03 181 LYS A O 1
ATOM 1500 N N . ARG A 1 182 ? 2.141 54.523 -26.648 1.00 45.00 182 ARG A N 1
ATOM 1501 C CA . ARG A 1 182 ? 1.748 54.802 -28.048 1.00 45.00 182 ARG A CA 1
ATOM 1502 C C . ARG A 1 182 ? 1.309 56.266 -28.161 1.00 45.00 182 ARG A C 1
ATOM 1504 O O . ARG A 1 182 ? 0.164 56.580 -27.877 1.00 45.00 182 ARG A O 1
ATOM 1511 N N . ALA A 1 183 ? 2.244 57.127 -28.548 1.00 41.34 183 ALA A N 1
ATOM 1512 C CA . ALA A 1 183 ? 2.020 58.315 -29.374 1.00 41.34 183 ALA A CA 1
ATOM 1513 C C . ALA A 1 183 ? 3.403 58.902 -29.695 1.00 41.34 183 ALA A C 1
ATOM 1515 O O . ALA A 1 183 ? 3.961 59.673 -28.922 1.00 41.34 183 ALA A O 1
ATOM 1516 N N . SER A 1 184 ? 3.984 58.438 -30.801 1.00 40.06 184 SER A N 1
ATOM 1517 C CA . SER A 1 184 ? 4.970 59.204 -31.555 1.00 40.06 184 SER A CA 1
ATOM 1518 C C . SER A 1 184 ? 4.194 60.058 -32.546 1.00 40.06 184 SER A C 1
ATOM 1520 O O . SER A 1 184 ? 3.410 59.516 -33.330 1.00 40.06 184 SER A O 1
ATOM 1522 N N . THR A 1 185 ? 4.414 61.363 -32.519 1.00 40.03 185 THR A N 1
ATOM 1523 C CA . THR A 1 185 ? 4.373 62.229 -33.700 1.00 40.03 185 THR A CA 1
ATOM 1524 C C . THR A 1 185 ? 5.323 63.382 -33.441 1.00 40.03 185 THR A C 1
ATOM 1526 O O . THR A 1 185 ? 5.318 63.876 -32.291 1.00 40.03 185 THR A O 1
#

Sequence (185 aa):
MHETRREQSKDILLTNVQYYTTVGNEEENILDLIDVPKVNGCVLEVPCWRQRLFSSCYTMEGTENLSEDVFHKRHARLEIDERRRKRWDVQRIREQRQLEKLRQRERRNNAGEDSEELYSLWPTSDDVGAVDISPMLPVAAFGYNIPKFPDSKPIEFSLPWIGSEKTLNNTTSRLRHNSAKRAST

Foldseek 3Di:
DDPPDPPDPPAPQWALDDPDDPPDDPDDPVVVVPPPPPPPDDPDPDDDDDDDDDDDDDDPPDDDDPDPVVVCVVCVVVVVVVVVVVVVVVVVVVVVVVVVVVVVVVVVVCVVPPDVDCPDPDDDPVNCPDDDDDSIDGHDDPRHGDDDDDPPDPDDDDDPVVDDPDPPPPPPPPPPPPPPDDDDD